Protein AF-F2D778-F1 (afdb_monomer_lite)

InterPro domains:
  IPR011990 Tetratricopeptide-like helical domain superfamily [G3DSA:1.25.40.10] (31-199)

pLDDT: mean 81.63, std 22.42, range [27.38, 97.75]

Foldseek 3Di:
DDDDDDDDDDDDDDDDDDDDDDDDDDDDDPDPPPPPPPPPAQDVVVLLVVLLVCLVVVNNVVSVVSVVVCVVSVHDDALSSLVSVLVSCVVVVVLVSNLVSNLVSQVRCVPDPGGDADDLVSLLSNLVVLLVVLPLVSLVVSVVSNVSRDLQPECSNLQSNLSSCLVNVAADLCSVVVCVVSVYDYDPVSVVSNVSRNDD

Secondary structure (DSSP, 8-state):
--------------------------------------PPP--HHHHHHHHHHHHHTT-HHHHHHHHHHHHHTT----HHHHHHHHHHHHHTT-HHHHHHHHHHHHHHTTSSS------HHHHHHHHHHHHHHT-HHHHHHHHHHHTTT-S--HHHHHHHHHHHHHHHT---TTHHHHHHHTT----HHHHHHHHHHS--

Radius of gyration: 34.71 Å; chains: 1; bounding box: 99×88×50 Å

Organism: Hordeum vulgare subsp. vulgare (NCBI:txid112509)

Sequence (200 aa):
AVTTETSKLDEETSTEVSNNDLDVKETEDTGTEELDLKRPKYDIRVANALMKAYVTEGMLDKAIALKKRAKMRGGRLNAKTWEIFMEHYLKVGDLKNAHWCADRAIKKGHSSGRIWVPPHDVTETLMGYFEKKKDVDGAESFVEVLKKVQKDLGTVVFEPLVRTYAAAGKKFPGMRHRLKIENVELSEETDKLVDSICVD

Structure (mmCIF, N/CA/C/O backbone):
data_AF-F2D778-F1
#
_entry.id   AF-F2D778-F1
#
loop_
_atom_site.group_PDB
_atom_site.id
_atom_site.type_symbol
_atom_site.label_atom_id
_atom_site.label_alt_id
_atom_site.label_comp_id
_atom_site.label_asym_id
_atom_site.label_entity_id
_atom_site.label_seq_id
_atom_site.pdbx_PDB_ins_code
_atom_site.Cartn_x
_atom_site.Cartn_y
_atom_site.Cartn_z
_atom_site.occupancy
_atom_site.B_iso_or_equiv
_atom_site.auth_seq_id
_atom_site.auth_comp_id
_atom_site.auth_asym_id
_atom_site.auth_atom_id
_atom_site.pdbx_PDB_model_num
ATOM 1 N N . ALA A 1 1 ? 44.146 -76.471 -8.940 1.00 38.28 1 ALA A N 1
ATOM 2 C CA . ALA A 1 1 ? 45.542 -76.676 -9.370 1.00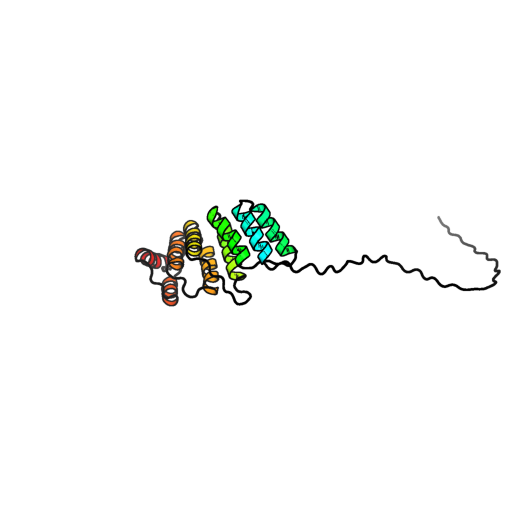 38.28 1 ALA A CA 1
ATOM 3 C C . ALA A 1 1 ? 46.051 -75.308 -9.826 1.00 38.28 1 ALA A C 1
ATOM 5 O O . ALA A 1 1 ? 45.384 -74.730 -10.669 1.00 38.28 1 ALA A O 1
ATOM 6 N N . VAL A 1 2 ? 46.949 -74.620 -9.097 1.00 31.31 2 VAL A N 1
ATOM 7 C CA . VAL A 1 2 ? 48.415 -74.888 -9.045 1.00 31.31 2 VAL A CA 1
ATOM 8 C C . VAL A 1 2 ? 48.942 -74.700 -10.481 1.00 31.31 2 VAL A C 1
ATOM 10 O O . VAL A 1 2 ? 48.484 -75.444 -11.338 1.00 31.31 2 VAL A O 1
ATOM 13 N N . THR A 1 3 ? 49.728 -73.696 -10.887 1.00 32.50 3 THR A N 1
ATOM 14 C CA . THR A 1 3 ? 50.930 -73.007 -10.343 1.00 32.50 3 THR A CA 1
ATOM 15 C C . THR A 1 3 ? 51.256 -71.845 -11.319 1.00 32.50 3 THR A C 1
ATOM 17 O O . THR A 1 3 ? 50.976 -71.979 -12.505 1.00 32.50 3 THR A O 1
ATOM 20 N N . THR A 1 4 ? 51.583 -70.616 -10.889 1.00 34.88 4 THR A N 1
ATOM 21 C CA . THR A 1 4 ? 52.949 -70.022 -10.782 1.00 34.88 4 THR A CA 1
ATOM 22 C C . THR A 1 4 ? 53.981 -70.454 -11.832 1.00 34.88 4 THR A C 1
ATOM 24 O O . THR A 1 4 ? 54.185 -71.649 -11.987 1.00 34.88 4 THR A O 1
ATOM 27 N N . GLU A 1 5 ? 54.665 -69.480 -12.460 1.00 34.38 5 GLU A N 1
ATOM 28 C CA . GLU A 1 5 ? 56.142 -69.276 -12.465 1.00 34.38 5 GLU A CA 1
ATOM 29 C C . GLU A 1 5 ? 56.551 -68.192 -13.511 1.00 34.38 5 GLU A C 1
ATOM 31 O O . GLU A 1 5 ? 56.098 -68.237 -14.649 1.00 34.38 5 GLU A O 1
ATOM 36 N N . THR A 1 6 ? 57.096 -67.032 -13.093 1.00 32.22 6 THR A N 1
ATOM 37 C CA . THR A 1 6 ? 58.537 -66.612 -13.036 1.00 32.22 6 THR A CA 1
ATOM 38 C C . THR A 1 6 ? 59.214 -66.458 -14.413 1.00 32.22 6 THR A C 1
ATOM 40 O O . THR A 1 6 ? 59.280 -67.404 -15.178 1.00 32.22 6 THR A O 1
ATOM 43 N N . SER A 1 7 ? 59.515 -65.224 -14.849 1.00 32.59 7 SER A N 1
ATOM 44 C CA . SER A 1 7 ? 60.777 -64.449 -14.703 1.00 32.59 7 SER A CA 1
ATOM 45 C C . SER A 1 7 ? 61.679 -64.521 -15.944 1.00 32.59 7 SER A C 1
ATOM 47 O O . SER A 1 7 ? 61.986 -65.605 -16.417 1.00 32.59 7 SER A O 1
ATOM 49 N N . LYS A 1 8 ? 62.124 -63.362 -16.457 1.00 34.97 8 LYS A N 1
ATOM 50 C CA . LYS A 1 8 ? 63.528 -62.896 -16.410 1.00 34.97 8 LYS A CA 1
ATOM 51 C C . LYS A 1 8 ? 63.728 -61.605 -17.220 1.00 34.97 8 LYS A C 1
ATOM 53 O O . LYS A 1 8 ? 63.269 -61.503 -18.353 1.00 34.97 8 LYS A O 1
ATOM 58 N N . LEU A 1 9 ? 64.417 -60.650 -16.593 1.00 35.94 9 LEU A N 1
ATOM 59 C CA . LEU A 1 9 ? 65.239 -59.631 -17.251 1.00 35.94 9 LEU A CA 1
ATOM 60 C C . LEU A 1 9 ? 66.457 -60.295 -17.910 1.00 35.94 9 LEU A C 1
ATOM 62 O O . LEU A 1 9 ? 66.858 -61.347 -17.425 1.00 35.94 9 LEU A O 1
ATOM 66 N N . ASP A 1 10 ? 67.022 -59.630 -18.921 1.00 32.38 10 ASP A N 1
ATOM 67 C CA . ASP A 1 10 ? 68.462 -59.427 -19.209 1.00 32.38 10 ASP A CA 1
ATOM 68 C C . ASP A 1 10 ? 68.478 -58.281 -20.269 1.00 32.38 10 ASP A C 1
ATOM 70 O O . ASP A 1 10 ? 67.824 -58.401 -21.303 1.00 32.38 10 ASP A O 1
ATOM 74 N N . GLU A 1 11 ? 68.775 -57.015 -19.945 1.00 31.75 11 GLU A N 1
ATOM 75 C CA . GLU A 1 11 ? 70.091 -56.355 -19.788 1.00 31.75 11 GLU A CA 1
ATOM 76 C C . GLU A 1 11 ? 71.034 -56.496 -21.002 1.00 31.75 11 GLU A C 1
ATOM 78 O O . GLU A 1 11 ? 71.419 -57.605 -21.338 1.00 31.75 11 GLU A O 1
ATOM 83 N N . GLU A 1 12 ? 71.356 -55.363 -21.652 1.00 31.91 12 GLU A N 1
ATOM 84 C CA . GLU A 1 12 ? 72.649 -54.947 -22.255 1.00 31.91 12 GLU A CA 1
ATOM 85 C C . GLU A 1 12 ? 72.388 -53.807 -23.278 1.00 31.91 12 GLU A C 1
ATOM 87 O O . GLU A 1 12 ? 71.381 -53.832 -23.977 1.00 31.91 12 GLU A O 1
ATOM 92 N N . THR A 1 13 ? 73.196 -52.776 -23.534 1.00 30.05 13 THR A N 1
ATOM 93 C CA . THR A 1 13 ? 74.259 -52.052 -22.825 1.00 30.05 13 THR A CA 1
ATOM 94 C C . THR A 1 13 ? 74.447 -50.742 -23.603 1.00 30.05 13 THR A C 1
ATOM 96 O O . THR A 1 13 ? 74.528 -50.735 -24.827 1.00 30.05 13 THR A O 1
ATOM 99 N N . SER A 1 14 ? 74.487 -49.645 -22.858 1.00 27.38 14 SER A N 1
ATOM 100 C CA . SER A 1 14 ? 75.068 -48.320 -23.094 1.00 27.38 14 SER A CA 1
ATOM 101 C C . SER A 1 14 ? 75.925 -48.055 -24.346 1.00 27.38 14 SER A C 1
ATOM 103 O O . SER A 1 14 ? 76.967 -48.673 -24.542 1.00 27.38 14 SER A O 1
ATOM 105 N N . THR A 1 15 ? 75.622 -46.939 -25.019 1.00 31.91 15 THR A N 1
ATOM 106 C CA . THR A 1 15 ? 76.637 -45.936 -25.398 1.00 31.91 15 THR A CA 1
ATOM 107 C C . THR A 1 15 ? 76.088 -44.528 -25.154 1.00 31.91 15 THR A C 1
ATOM 109 O O . THR A 1 15 ? 75.240 -44.044 -25.902 1.00 31.91 15 THR A O 1
ATOM 112 N N . GLU A 1 16 ? 76.575 -43.884 -24.092 1.00 31.50 16 GLU A N 1
ATOM 113 C CA . GLU A 1 16 ? 76.549 -42.431 -23.888 1.00 31.50 16 GLU A CA 1
ATOM 114 C C . GLU A 1 16 ? 77.600 -41.766 -24.785 1.00 31.50 16 GLU A C 1
ATOM 116 O O . GLU A 1 16 ? 78.709 -42.285 -24.830 1.00 31.50 16 GLU A O 1
ATOM 121 N N . VAL A 1 17 ? 77.286 -40.611 -25.398 1.00 35.50 17 VAL A N 1
ATOM 122 C CA . VAL A 1 17 ? 78.121 -39.381 -25.413 1.00 35.50 17 VAL A CA 1
ATOM 123 C C . VAL A 1 17 ? 77.212 -38.155 -25.710 1.00 35.50 17 VAL A C 1
ATOM 125 O O . VAL A 1 17 ? 76.871 -37.889 -26.857 1.00 35.50 17 VAL A O 1
ATOM 128 N N . SER A 1 18 ? 76.732 -37.482 -24.650 1.00 30.19 18 SER A N 1
ATOM 129 C CA . SER A 1 18 ? 76.911 -36.041 -24.306 1.00 30.19 18 SER A CA 1
ATOM 130 C C . SER A 1 18 ? 77.367 -35.078 -25.441 1.00 30.19 18 SER A C 1
ATOM 132 O O . SER A 1 18 ? 78.321 -35.387 -26.134 1.00 30.19 18 SER A O 1
ATOM 134 N N . ASN A 1 19 ? 76.873 -33.861 -25.719 1.00 28.06 19 ASN A N 1
ATOM 135 C CA . ASN A 1 19 ? 76.103 -32.820 -25.024 1.00 28.06 19 ASN A CA 1
ATOM 136 C C . ASN A 1 19 ? 75.698 -31.736 -26.060 1.00 28.06 19 ASN A C 1
ATOM 138 O O . ASN A 1 19 ? 76.479 -31.464 -26.974 1.00 28.06 19 ASN A O 1
ATOM 142 N N . ASN A 1 20 ? 74.554 -31.061 -25.867 1.00 31.81 20 ASN A N 1
ATOM 143 C CA . ASN A 1 20 ? 74.453 -29.598 -25.654 1.00 31.81 20 ASN A CA 1
ATOM 144 C C . ASN A 1 20 ? 72.996 -29.102 -25.795 1.00 31.81 20 ASN A C 1
ATOM 146 O O . ASN A 1 20 ? 72.449 -29.048 -26.894 1.00 31.81 20 ASN A O 1
ATOM 150 N N . ASP A 1 21 ? 72.422 -28.758 -24.639 1.00 33.31 21 ASP A N 1
ATOM 151 C CA . ASP A 1 21 ? 71.490 -27.671 -24.302 1.00 33.31 21 ASP A CA 1
ATOM 152 C C . ASP A 1 21 ? 70.627 -27.016 -25.394 1.00 33.31 21 ASP A C 1
ATOM 154 O O . ASP A 1 21 ? 71.139 -26.368 -26.303 1.00 33.31 21 ASP A O 1
ATOM 158 N N . LEU A 1 22 ? 69.304 -27.035 -25.173 1.00 38.72 22 LEU A N 1
ATOM 159 C CA . LEU A 1 22 ? 68.465 -25.829 -25.071 1.00 38.72 22 LEU A CA 1
ATOM 160 C C . LEU A 1 22 ? 67.109 -26.192 -24.429 1.00 38.72 22 LEU A C 1
ATOM 162 O O . LEU A 1 22 ? 66.294 -26.924 -24.984 1.00 38.72 22 LEU A O 1
ATOM 166 N N . ASP A 1 23 ? 66.928 -25.667 -23.221 1.00 40.91 23 ASP A N 1
ATOM 167 C CA . ASP A 1 23 ? 65.772 -25.738 -22.327 1.00 40.91 23 ASP A CA 1
ATOM 168 C C . ASP A 1 23 ? 64.522 -25.089 -22.955 1.00 40.91 23 ASP A C 1
ATOM 170 O O . ASP A 1 23 ? 64.527 -23.891 -23.239 1.00 40.91 23 ASP A O 1
ATOM 174 N N . VAL A 1 24 ? 63.437 -25.849 -23.148 1.00 42.97 24 VAL A N 1
ATOM 175 C CA . VAL A 1 24 ? 62.084 -25.291 -23.319 1.00 42.97 24 VAL A CA 1
ATOM 176 C C . VAL A 1 24 ? 61.098 -26.166 -22.552 1.00 42.97 24 VAL A C 1
ATOM 178 O O . VAL A 1 24 ? 60.643 -27.206 -23.026 1.00 42.97 24 VAL A O 1
ATOM 181 N N . LYS A 1 25 ? 60.793 -25.723 -21.332 1.00 41.75 25 LYS A N 1
ATOM 182 C CA . LYS A 1 25 ? 59.727 -26.248 -20.481 1.00 41.75 25 LYS A CA 1
ATOM 183 C C . LYS A 1 25 ? 58.370 -26.162 -21.176 1.00 41.75 25 LYS A C 1
ATOM 185 O O . LYS A 1 25 ? 57.995 -25.116 -21.702 1.00 41.75 25 LYS A O 1
ATOM 190 N N . GLU A 1 26 ? 57.620 -27.252 -21.071 1.00 43.06 26 GLU A N 1
ATOM 191 C CA . GLU A 1 26 ? 56.163 -27.242 -21.121 1.00 43.06 26 GLU A CA 1
ATOM 192 C C . GLU A 1 26 ? 55.620 -26.201 -20.134 1.00 43.06 26 GLU A C 1
ATOM 194 O O . GLU A 1 26 ? 55.965 -26.217 -18.950 1.00 43.06 26 GLU A O 1
ATOM 199 N N . THR A 1 27 ? 54.732 -25.329 -20.606 1.00 41.03 27 THR A N 1
ATOM 200 C CA . THR A 1 27 ? 53.736 -24.694 -19.744 1.00 41.03 27 THR A CA 1
ATOM 201 C C . THR A 1 27 ? 52.394 -24.693 -20.449 1.00 41.03 27 THR A C 1
ATOM 203 O O . THR A 1 27 ? 52.239 -24.150 -21.544 1.00 41.03 27 THR A O 1
ATOM 206 N N . GLU A 1 28 ? 51.469 -25.357 -19.771 1.00 43.56 28 GLU A N 1
ATOM 207 C CA . GLU A 1 28 ? 50.033 -25.399 -19.966 1.00 43.56 28 GLU A CA 1
ATOM 208 C C . GLU A 1 28 ? 49.377 -24.013 -20.026 1.00 43.56 28 GLU A C 1
ATOM 210 O O . GLU A 1 28 ? 49.938 -22.994 -19.627 1.00 43.56 28 GLU A O 1
ATOM 215 N N . ASP A 1 29 ? 48.106 -24.079 -20.413 1.00 43.03 29 ASP A N 1
ATOM 216 C CA . ASP A 1 29 ? 47.039 -23.145 -20.076 1.00 43.03 29 ASP A CA 1
ATOM 217 C C . ASP A 1 29 ? 46.977 -21.881 -20.939 1.00 43.03 29 ASP A C 1
ATOM 219 O O . ASP A 1 29 ? 47.491 -20.805 -20.633 1.00 43.03 29 ASP A O 1
ATOM 223 N N . THR A 1 30 ? 46.255 -22.023 -22.055 1.00 42.44 30 THR A N 1
ATOM 224 C CA . THR A 1 30 ? 45.672 -20.881 -22.760 1.00 42.44 30 THR A CA 1
ATOM 225 C C . THR A 1 30 ? 44.572 -20.318 -21.874 1.00 42.44 30 THR A C 1
ATOM 227 O O . THR A 1 30 ? 43.396 -20.655 -22.001 1.00 42.44 30 THR A O 1
ATOM 230 N N . GLY A 1 31 ? 45.006 -19.467 -20.944 1.00 38.25 31 GLY A N 1
ATOM 231 C CA . GLY A 1 31 ? 44.151 -18.686 -20.080 1.00 38.25 31 GLY A CA 1
ATOM 232 C C . GLY A 1 31 ? 43.042 -18.052 -20.904 1.00 38.25 31 GLY A C 1
ATOM 233 O O . GLY A 1 31 ? 43.276 -17.254 -21.814 1.00 38.25 31 GLY A O 1
ATOM 234 N N . THR A 1 32 ? 41.808 -18.407 -20.568 1.00 47.97 32 THR A N 1
ATOM 235 C CA . THR A 1 32 ? 40.676 -17.536 -20.823 1.00 47.97 32 THR A CA 1
ATOM 236 C C . THR A 1 32 ? 40.963 -16.256 -20.057 1.00 47.97 32 THR A C 1
ATOM 238 O O . THR A 1 32 ? 40.670 -16.155 -18.866 1.00 47.97 32 THR A O 1
ATOM 241 N N . GLU A 1 33 ? 41.583 -15.292 -20.730 1.00 49.00 33 GLU A N 1
ATOM 242 C CA . GLU A 1 33 ? 41.539 -13.895 -20.342 1.00 49.00 33 GLU A CA 1
ATOM 243 C C . GLU A 1 33 ? 40.057 -13.505 -20.373 1.00 49.00 33 GLU A C 1
ATOM 245 O O . GLU A 1 33 ? 39.529 -12.989 -21.360 1.00 49.00 33 GLU A O 1
ATOM 250 N N . GLU A 1 34 ? 39.341 -13.836 -19.294 1.00 48.91 34 GLU A N 1
ATOM 251 C CA . GLU A 1 34 ? 38.097 -13.190 -18.934 1.00 48.91 34 GLU A CA 1
ATOM 252 C C . GLU A 1 34 ? 38.463 -11.724 -18.791 1.00 48.91 34 GLU A C 1
ATOM 254 O O . GLU A 1 34 ? 38.925 -11.262 -17.748 1.00 48.91 34 GLU A O 1
ATOM 259 N N . LEU A 1 35 ? 38.322 -11.003 -19.903 1.00 54.03 35 LEU A N 1
ATOM 260 C CA . LEU A 1 35 ? 38.331 -9.563 -19.924 1.00 54.03 35 LEU A CA 1
ATOM 261 C C . LEU A 1 35 ? 37.371 -9.153 -18.824 1.00 54.03 35 LEU A C 1
ATOM 263 O O . LEU A 1 35 ? 36.151 -9.316 -18.948 1.00 54.03 35 LEU A O 1
ATOM 267 N N . ASP A 1 36 ? 37.955 -8.640 -17.750 1.00 49.97 36 ASP A N 1
ATOM 268 C CA . ASP A 1 36 ? 37.291 -7.994 -16.640 1.00 49.97 36 ASP A CA 1
ATOM 269 C C . ASP A 1 36 ? 36.716 -6.681 -17.197 1.00 49.97 36 ASP A C 1
ATOM 271 O O . ASP A 1 36 ? 37.162 -5.562 -16.931 1.00 49.97 36 ASP A O 1
ATOM 275 N N . LEU A 1 37 ? 35.751 -6.830 -18.113 1.00 53.78 37 LEU A N 1
ATOM 276 C CA . LEU A 1 37 ? 34.954 -5.777 -18.687 1.00 53.78 37 LEU A CA 1
ATOM 277 C C . LEU A 1 37 ? 34.193 -5.238 -17.496 1.00 53.78 37 LEU A C 1
ATOM 279 O O . LEU A 1 37 ? 33.127 -5.754 -17.148 1.00 53.78 37 LEU A O 1
ATOM 283 N N . LYS A 1 38 ? 34.762 -4.202 -16.869 1.00 57.34 38 LYS A N 1
ATOM 284 C CA . LYS A 1 38 ? 34.087 -3.292 -15.948 1.00 57.34 38 LYS A CA 1
ATOM 285 C C . LYS A 1 38 ? 32.769 -2.912 -16.596 1.00 57.34 38 LYS A C 1
ATOM 287 O O . LYS A 1 38 ? 32.683 -1.988 -17.404 1.00 57.34 38 LYS A O 1
ATOM 292 N N . ARG A 1 39 ? 31.740 -3.696 -16.284 1.00 58.84 39 ARG A N 1
ATOM 293 C CA . ARG A 1 39 ? 30.432 -3.584 -16.907 1.00 58.84 39 ARG A CA 1
ATOM 294 C C . ARG A 1 39 ? 29.948 -2.184 -16.542 1.00 58.84 39 ARG A C 1
ATOM 296 O O . ARG A 1 39 ? 29.920 -1.870 -15.347 1.00 58.84 39 ARG A O 1
ATOM 303 N N . PRO A 1 40 ? 29.636 -1.315 -17.519 1.00 56.91 40 PRO A N 1
ATOM 304 C CA . PRO A 1 40 ? 29.270 0.057 -17.216 1.00 56.91 40 PRO A CA 1
ATOM 305 C C . PRO A 1 40 ? 28.105 0.052 -16.228 1.00 56.91 40 PRO A C 1
ATOM 307 O O . PRO A 1 40 ? 27.154 -0.725 -16.375 1.00 56.91 40 PRO A O 1
ATOM 310 N N . LYS A 1 41 ? 28.224 0.875 -15.179 1.00 64.62 41 LYS A N 1
ATOM 311 C CA . LYS A 1 41 ? 27.224 0.974 -14.111 1.00 64.62 41 LYS A CA 1
ATOM 312 C C . LYS A 1 41 ? 25.852 1.180 -14.749 1.00 64.62 41 LYS A C 1
ATOM 314 O O . LYS A 1 41 ? 25.644 2.129 -15.498 1.00 64.62 41 LYS A O 1
ATOM 319 N N . TYR A 1 42 ? 24.928 0.271 -14.461 1.00 72.81 42 TYR A N 1
ATOM 320 C CA . TYR A 1 42 ? 23.575 0.317 -14.996 1.00 72.81 42 TYR A CA 1
ATOM 321 C C . TYR A 1 42 ? 22.853 1.574 -14.481 1.00 72.81 42 TYR A C 1
ATOM 323 O O . TYR A 1 42 ? 22.521 1.645 -13.294 1.00 72.81 42 TYR A O 1
ATOM 331 N N . ASP A 1 43 ? 22.617 2.571 -15.343 1.00 84.75 43 ASP A N 1
ATOM 332 C CA . ASP A 1 43 ? 21.897 3.788 -14.945 1.00 84.75 43 ASP A CA 1
ATOM 333 C C . ASP A 1 43 ? 20.393 3.498 -14.835 1.00 84.75 43 ASP A C 1
ATOM 335 O O . ASP A 1 43 ? 19.664 3.371 -15.825 1.00 84.75 43 ASP A O 1
ATOM 339 N N . ILE A 1 44 ? 19.919 3.406 -13.592 1.00 88.12 44 ILE A N 1
ATOM 340 C CA . ILE A 1 44 ? 18.515 3.139 -13.283 1.00 88.12 44 ILE A CA 1
ATOM 341 C C . ILE A 1 44 ? 17.578 4.237 -13.801 1.00 88.12 44 ILE A C 1
ATOM 343 O O . ILE A 1 44 ? 16.412 3.958 -14.051 1.00 88.12 44 ILE A O 1
ATOM 347 N N . ARG A 1 45 ? 18.050 5.474 -14.005 1.00 89.06 45 ARG A N 1
ATOM 348 C CA . ARG A 1 45 ? 17.209 6.574 -14.506 1.00 89.06 45 ARG A CA 1
ATOM 349 C C . ARG A 1 45 ? 16.824 6.343 -15.961 1.00 89.06 45 ARG A C 1
ATOM 351 O O . ARG A 1 45 ? 15.651 6.467 -16.299 1.00 89.06 45 ARG A O 1
ATOM 358 N N . VAL A 1 46 ? 17.791 5.935 -16.783 1.00 90.69 46 VAL A N 1
ATOM 359 C CA . VAL A 1 46 ? 17.562 5.578 -18.192 1.00 90.69 46 VAL A CA 1
ATOM 360 C C . VAL A 1 46 ? 16.636 4.368 -18.277 1.00 90.69 46 VAL A C 1
ATOM 362 O O . VAL A 1 46 ? 15.661 4.369 -19.025 1.00 90.69 46 VAL A O 1
ATOM 365 N N . ALA A 1 47 ? 16.887 3.357 -17.444 1.00 91.88 47 ALA A N 1
ATOM 366 C CA . ALA A 1 47 ? 16.040 2.176 -17.385 1.00 91.88 47 ALA A CA 1
ATOM 367 C C . ALA A 1 47 ? 14.604 2.505 -16.952 1.00 91.88 47 ALA A C 1
ATOM 369 O O . ALA A 1 47 ? 13.664 1.994 -17.549 1.00 91.88 47 ALA A O 1
ATOM 370 N N . ASN A 1 48 ? 14.421 3.381 -15.961 1.00 93.94 48 ASN A N 1
ATOM 371 C CA . ASN A 1 48 ? 13.103 3.821 -15.506 1.00 93.94 48 ASN A CA 1
ATOM 372 C C . ASN A 1 48 ? 12.357 4.603 -16.594 1.00 93.94 48 ASN A C 1
ATOM 374 O O . ASN A 1 48 ? 11.161 4.388 -16.766 1.00 93.94 48 ASN A O 1
ATOM 378 N N . ALA A 1 49 ? 13.043 5.472 -17.346 1.00 95.06 49 ALA A N 1
ATOM 379 C CA . ALA A 1 49 ? 12.436 6.185 -18.470 1.00 95.06 49 ALA A CA 1
ATOM 380 C C . ALA A 1 49 ? 11.913 5.205 -19.533 1.00 95.06 49 ALA A C 1
ATOM 382 O O . ALA A 1 49 ? 10.761 5.304 -19.952 1.00 95.06 49 ALA A O 1
ATOM 383 N N . LEU A 1 50 ? 12.718 4.200 -19.892 1.00 95.31 50 LEU A N 1
ATOM 384 C CA . LEU A 1 50 ? 12.326 3.181 -20.864 1.00 95.31 50 LEU A CA 1
ATOM 385 C C . LEU A 1 50 ? 11.228 2.241 -20.332 1.00 95.31 50 LEU A C 1
ATOM 387 O O . LEU A 1 50 ? 10.301 1.905 -21.062 1.00 95.31 50 LEU A O 1
ATOM 391 N N . MET A 1 51 ? 11.282 1.845 -19.055 1.00 96.38 51 MET A N 1
ATOM 392 C CA . MET A 1 51 ? 10.204 1.073 -18.419 1.00 96.38 51 MET A CA 1
ATOM 393 C C . MET A 1 51 ? 8.886 1.847 -18.433 1.00 96.38 51 MET A C 1
ATOM 395 O O . MET A 1 51 ? 7.853 1.255 -18.732 1.00 96.38 51 MET A O 1
ATOM 399 N N . LYS A 1 52 ? 8.920 3.155 -18.142 1.00 96.44 52 LYS A N 1
ATOM 400 C CA . LYS A 1 52 ? 7.732 4.011 -18.194 1.00 96.44 52 LYS A CA 1
ATOM 401 C C . LYS A 1 52 ? 7.151 4.053 -19.605 1.00 96.44 52 LYS A C 1
ATOM 403 O O . LYS A 1 52 ? 5.955 3.834 -19.735 1.00 96.44 52 LYS A O 1
ATOM 408 N N . ALA A 1 53 ? 7.986 4.254 -20.627 1.00 96.94 53 ALA A N 1
ATOM 409 C CA . ALA A 1 53 ? 7.555 4.249 -22.026 1.00 96.94 53 ALA A CA 1
ATOM 410 C C . ALA A 1 53 ? 6.879 2.921 -22.416 1.00 96.94 53 ALA A C 1
ATOM 412 O O . ALA A 1 53 ? 5.752 2.920 -22.906 1.00 96.94 53 ALA A O 1
ATOM 413 N N . TYR A 1 54 ? 7.502 1.781 -22.091 1.00 97.38 54 TYR A N 1
ATOM 414 C CA . TYR A 1 54 ? 6.900 0.471 -22.353 1.00 97.38 54 TYR A CA 1
ATOM 415 C C . TYR A 1 54 ? 5.564 0.279 -21.636 1.00 97.38 54 TYR A C 1
ATOM 417 O O . TYR A 1 54 ? 4.622 -0.235 -22.228 1.00 97.38 54 TYR A O 1
ATOM 425 N N . VAL A 1 55 ? 5.459 0.701 -20.377 1.00 96.44 55 VAL A N 1
ATOM 426 C CA . VAL A 1 55 ? 4.207 0.626 -19.616 1.00 96.44 55 VAL A CA 1
ATOM 427 C C . VAL A 1 55 ? 3.116 1.505 -20.234 1.00 96.44 55 VAL A C 1
ATOM 429 O O . VAL A 1 55 ? 1.971 1.067 -20.322 1.00 96.44 55 VAL A O 1
ATOM 432 N N . THR A 1 56 ? 3.447 2.723 -20.672 1.00 94.31 56 THR A N 1
ATOM 433 C CA . THR A 1 56 ? 2.478 3.637 -21.298 1.00 94.31 56 THR A CA 1
ATOM 434 C C . THR A 1 56 ? 1.999 3.151 -22.661 1.00 94.31 56 THR A C 1
ATOM 436 O O . THR A 1 56 ? 0.856 3.402 -23.017 1.00 94.31 56 THR A O 1
ATOM 439 N N . GLU A 1 57 ? 2.836 2.411 -23.388 1.00 94.38 57 GLU A N 1
ATOM 440 C CA . GLU A 1 57 ? 2.491 1.778 -24.668 1.00 94.38 57 GLU A CA 1
ATOM 441 C C . GLU A 1 57 ? 1.786 0.416 -24.500 1.00 94.38 57 GLU A C 1
ATOM 443 O O . GLU A 1 57 ? 1.547 -0.286 -25.478 1.00 94.38 57 GLU A O 1
ATOM 448 N N . GLY A 1 58 ? 1.477 -0.005 -23.267 1.00 92.75 58 GLY A N 1
ATOM 449 C CA . GLY A 1 58 ? 0.835 -1.297 -22.994 1.00 92.75 58 GLY A CA 1
ATOM 450 C C . GLY A 1 58 ? 1.767 -2.510 -23.119 1.00 92.75 58 GLY A C 1
ATOM 451 O O . GLY A 1 58 ? 1.328 -3.650 -23.005 1.00 92.75 58 GLY A O 1
ATOM 452 N N . MET A 1 59 ? 3.072 -2.297 -23.295 1.00 95.69 59 MET A N 1
ATOM 453 C CA . MET A 1 59 ? 4.089 -3.345 -23.417 1.00 95.69 59 MET A CA 1
ATOM 454 C C . MET A 1 59 ? 4.621 -3.802 -22.047 1.00 95.69 59 MET A C 1
ATOM 456 O O . MET A 1 59 ? 5.834 -3.784 -21.798 1.00 95.69 59 MET A O 1
ATOM 460 N N . LEU A 1 60 ? 3.729 -4.217 -21.140 1.00 95.31 60 LEU A N 1
ATOM 461 C CA . LEU A 1 60 ? 4.092 -4.570 -19.759 1.00 95.31 60 LEU A CA 1
ATOM 462 C C . LEU A 1 60 ? 5.178 -5.659 -19.695 1.00 95.31 60 LEU A C 1
ATOM 464 O O . LEU A 1 60 ? 6.127 -5.533 -18.919 1.00 95.31 60 LEU A O 1
ATOM 468 N N . ASP A 1 61 ? 5.107 -6.677 -20.552 1.00 95.81 61 ASP A N 1
ATOM 469 C CA . ASP A 1 61 ? 6.081 -7.776 -20.579 1.00 95.81 61 ASP A CA 1
ATOM 470 C C . ASP A 1 61 ? 7.505 -7.288 -20.858 1.00 95.81 61 ASP A C 1
ATOM 472 O O . ASP A 1 61 ? 8.463 -7.710 -20.200 1.00 95.81 61 ASP A O 1
ATOM 476 N N . LYS A 1 62 ? 7.658 -6.330 -21.783 1.00 96.50 62 LYS A N 1
ATOM 477 C CA . LYS A 1 62 ? 8.957 -5.712 -22.083 1.00 96.50 62 LYS A CA 1
ATOM 478 C C . LYS A 1 62 ? 9.465 -4.904 -20.894 1.00 96.50 62 LYS A C 1
ATOM 480 O O . LYS A 1 62 ? 10.648 -4.998 -20.556 1.00 96.50 62 LYS A O 1
ATOM 485 N N . ALA A 1 63 ? 8.584 -4.166 -20.216 1.00 96.25 63 ALA A N 1
ATOM 486 C CA . ALA A 1 63 ? 8.938 -3.437 -19.002 1.00 96.25 63 ALA A CA 1
ATOM 487 C C . ALA A 1 63 ? 9.391 -4.389 -17.879 1.00 96.25 63 ALA A C 1
ATOM 489 O O . ALA A 1 63 ? 10.421 -4.153 -17.240 1.00 96.25 63 ALA A O 1
ATOM 490 N N . ILE A 1 64 ? 8.681 -5.501 -17.660 1.00 95.19 64 ILE A N 1
ATOM 491 C CA . ILE A 1 64 ? 9.035 -6.521 -16.660 1.00 95.19 64 ILE A CA 1
ATOM 492 C C . ILE A 1 64 ? 10.371 -7.187 -17.009 1.00 95.19 64 ILE A C 1
ATOM 494 O O . ILE A 1 64 ? 11.234 -7.330 -16.134 1.00 95.19 64 ILE A O 1
ATOM 498 N N . ALA A 1 65 ? 10.580 -7.554 -18.275 1.00 95.81 65 ALA A N 1
ATOM 499 C CA . ALA A 1 65 ? 11.835 -8.127 -18.748 1.00 95.81 65 ALA A CA 1
ATOM 500 C C . ALA A 1 65 ? 13.008 -7.156 -18.545 1.00 95.81 65 ALA A C 1
ATOM 502 O O . ALA A 1 65 ? 14.074 -7.558 -18.064 1.00 95.81 65 ALA A O 1
ATOM 503 N N . LEU A 1 66 ? 12.803 -5.865 -18.829 1.00 93.75 66 LEU A N 1
ATOM 504 C CA . LEU A 1 66 ? 13.794 -4.819 -18.589 1.00 93.75 66 LEU A CA 1
ATOM 505 C C . LEU A 1 66 ? 14.091 -4.655 -17.094 1.00 93.75 66 LEU A C 1
ATOM 507 O O . LEU A 1 66 ? 15.262 -4.620 -16.717 1.00 93.75 66 LEU A O 1
ATOM 511 N N . LYS A 1 67 ? 13.071 -4.648 -16.227 1.00 93.81 67 LYS A N 1
ATOM 512 C CA . LYS A 1 67 ? 13.232 -4.633 -14.760 1.00 93.81 67 LYS A CA 1
ATOM 513 C C . LYS A 1 67 ? 14.056 -5.823 -14.265 1.00 93.81 67 LYS A C 1
ATOM 515 O O . LYS A 1 67 ? 14.956 -5.655 -13.440 1.00 93.81 67 LYS A O 1
ATOM 520 N N . LYS A 1 68 ? 13.783 -7.031 -14.768 1.00 93.00 68 LYS A N 1
ATOM 521 C CA . LYS A 1 68 ? 14.541 -8.243 -14.413 1.00 93.00 68 LYS A CA 1
ATOM 522 C C . LYS A 1 68 ? 15.995 -8.126 -14.872 1.00 93.00 68 LYS A C 1
ATOM 524 O O . LYS A 1 68 ? 16.905 -8.367 -14.081 1.00 93.00 68 LYS A O 1
ATOM 529 N N . ARG A 1 69 ? 16.223 -7.689 -16.114 1.00 91.06 69 ARG A N 1
ATOM 530 C CA . ARG A 1 69 ? 17.563 -7.463 -16.676 1.00 91.06 69 ARG A CA 1
ATOM 531 C C . ARG A 1 69 ? 18.352 -6.415 -15.891 1.00 91.06 69 ARG A C 1
ATOM 533 O O . ARG A 1 69 ? 19.522 -6.650 -15.607 1.00 91.06 69 ARG A O 1
ATOM 540 N N . ALA A 1 70 ? 17.715 -5.309 -15.509 1.00 89.19 70 ALA A N 1
ATOM 541 C CA . ALA A 1 70 ? 18.298 -4.269 -14.664 1.00 89.19 70 ALA A CA 1
ATOM 542 C C . ALA A 1 70 ? 18.849 -4.858 -13.365 1.00 89.19 70 ALA A C 1
ATOM 544 O O . ALA A 1 70 ? 20.019 -4.672 -13.039 1.00 89.19 70 ALA A O 1
ATOM 545 N N . LYS A 1 71 ? 18.016 -5.639 -12.668 1.00 87.75 71 LYS A N 1
ATOM 546 C CA . LYS A 1 71 ? 18.383 -6.291 -11.410 1.00 87.75 71 LYS A CA 1
ATOM 547 C C . LYS A 1 71 ? 19.531 -7.291 -11.589 1.00 87.75 71 LYS A C 1
ATOM 549 O O . LYS A 1 71 ? 20.464 -7.276 -10.795 1.00 87.75 71 LYS A O 1
ATOM 554 N N . MET A 1 72 ? 19.487 -8.129 -12.630 1.00 88.25 72 MET A N 1
ATOM 555 C CA . MET A 1 72 ? 20.543 -9.119 -12.911 1.00 88.25 72 MET A CA 1
ATOM 556 C C . MET A 1 72 ? 21.895 -8.470 -13.228 1.00 88.25 72 MET A C 1
ATOM 558 O O . MET A 1 72 ? 22.933 -9.031 -12.909 1.00 88.25 72 MET A O 1
ATOM 562 N N . ARG A 1 73 ? 21.897 -7.270 -13.819 1.00 85.88 73 ARG A N 1
ATOM 563 C CA . ARG A 1 73 ? 23.119 -6.513 -14.136 1.00 85.88 73 ARG A CA 1
ATOM 564 C C . ARG A 1 73 ? 23.612 -5.629 -12.980 1.00 85.88 73 ARG A C 1
ATOM 566 O O . ARG A 1 73 ? 24.383 -4.704 -13.211 1.00 85.88 73 ARG A O 1
ATOM 573 N N . GLY A 1 74 ? 23.149 -5.873 -11.752 1.00 81.56 74 GLY A N 1
ATOM 574 C CA . GLY A 1 74 ? 23.554 -5.116 -10.562 1.00 81.56 74 GLY A CA 1
ATOM 575 C C . GLY A 1 74 ? 22.868 -3.753 -10.401 1.00 81.56 74 GLY A C 1
ATOM 576 O O . GLY A 1 74 ? 23.221 -2.986 -9.505 1.00 81.56 74 GLY A O 1
ATOM 577 N N . GLY A 1 75 ? 21.871 -3.437 -11.233 1.00 82.56 75 GLY A N 1
ATOM 578 C CA . GLY A 1 75 ? 21.066 -2.229 -11.098 1.00 82.56 75 GLY A CA 1
ATOM 579 C C . GLY A 1 75 ? 20.223 -2.255 -9.821 1.00 82.56 75 GLY A C 1
ATOM 580 O O . GLY A 1 75 ? 19.467 -3.198 -9.567 1.00 82.56 75 GLY A O 1
ATOM 581 N N . ARG A 1 76 ? 20.316 -1.195 -9.014 1.00 86.69 76 ARG A N 1
ATOM 582 C CA . ARG A 1 76 ? 19.485 -1.022 -7.816 1.00 86.69 76 ARG A CA 1
ATOM 583 C C . ARG A 1 76 ? 18.157 -0.379 -8.200 1.00 86.69 76 ARG A C 1
ATOM 585 O O . ARG A 1 76 ? 18.112 0.809 -8.501 1.00 86.69 76 ARG A O 1
ATOM 592 N N . LEU A 1 77 ? 17.081 -1.166 -8.170 1.00 89.75 77 LEU A N 1
ATOM 593 C CA . LEU A 1 77 ? 15.724 -0.647 -8.362 1.00 89.75 77 LEU A CA 1
ATOM 594 C C . LEU A 1 77 ? 15.378 0.315 -7.220 1.00 89.75 77 LEU A C 1
ATOM 596 O O . LEU A 1 77 ? 15.564 -0.026 -6.047 1.00 89.75 77 LEU A O 1
ATOM 600 N N . ASN A 1 78 ? 14.873 1.495 -7.564 1.00 90.38 78 ASN A N 1
ATOM 601 C CA . ASN A 1 78 ? 14.506 2.540 -6.609 1.00 90.38 78 ASN A CA 1
ATOM 602 C C . ASN A 1 78 ? 12.979 2.668 -6.491 1.00 90.38 78 ASN A C 1
ATOM 604 O O . ASN A 1 78 ? 12.238 1.961 -7.175 1.00 90.38 78 ASN A O 1
ATOM 608 N N . ALA A 1 79 ? 12.505 3.559 -5.615 1.00 92.06 79 ALA A N 1
ATOM 609 C CA . ALA A 1 79 ? 11.072 3.803 -5.435 1.00 92.06 79 ALA A CA 1
ATOM 610 C C . ALA A 1 79 ? 10.369 4.141 -6.758 1.00 92.06 79 ALA A C 1
ATOM 612 O O . ALA A 1 79 ? 9.325 3.568 -7.053 1.00 92.06 79 ALA A O 1
ATOM 613 N N . LYS A 1 80 ? 11.005 4.960 -7.609 1.00 91.75 80 LYS A N 1
ATOM 614 C CA . LYS A 1 80 ? 10.427 5.364 -8.896 1.00 91.75 80 LYS A CA 1
ATOM 615 C C . LYS A 1 80 ? 10.196 4.187 -9.843 1.00 91.75 80 LYS A C 1
ATOM 617 O O . LYS A 1 80 ? 9.220 4.191 -10.582 1.00 91.75 80 LYS A O 1
ATOM 622 N N . THR A 1 81 ? 11.062 3.171 -9.816 1.00 93.81 81 THR A N 1
ATOM 623 C CA . THR A 1 81 ? 10.824 1.937 -10.576 1.00 93.81 81 THR A CA 1
ATOM 624 C C . THR A 1 81 ? 9.508 1.293 -10.148 1.00 93.81 81 THR A C 1
ATOM 626 O O . THR A 1 81 ? 8.700 0.939 -10.996 1.00 93.81 81 THR A O 1
ATOM 629 N N . TRP A 1 82 ? 9.292 1.130 -8.843 1.00 95.56 82 TRP A N 1
ATOM 630 C CA . TRP A 1 82 ? 8.096 0.478 -8.307 1.00 95.56 82 TRP A CA 1
ATOM 631 C C . TRP A 1 82 ? 6.833 1.311 -8.516 1.00 95.56 82 TRP A C 1
ATOM 633 O O . TRP A 1 82 ? 5.801 0.743 -8.854 1.00 95.56 82 TRP A O 1
ATOM 643 N N . GLU A 1 83 ? 6.940 2.633 -8.411 1.00 95.12 83 GLU A N 1
ATOM 644 C CA . GLU A 1 83 ? 5.865 3.585 -8.704 1.00 95.12 83 GLU A CA 1
ATOM 645 C C . GLU A 1 83 ? 5.343 3.437 -10.144 1.00 95.12 83 GLU A C 1
ATOM 647 O O . GLU A 1 83 ? 4.138 3.339 -10.340 1.00 95.12 83 GLU A O 1
ATOM 652 N N . ILE A 1 84 ? 6.227 3.295 -11.143 1.00 95.81 84 ILE A N 1
ATOM 653 C CA . ILE A 1 84 ? 5.825 3.086 -12.551 1.00 95.81 84 ILE A CA 1
ATOM 654 C C . ILE A 1 84 ? 4.935 1.841 -12.711 1.00 95.81 84 ILE A C 1
ATOM 656 O O . ILE A 1 84 ? 3.925 1.880 -13.410 1.00 95.81 84 ILE A O 1
ATOM 660 N N . PHE A 1 85 ? 5.304 0.723 -12.079 1.00 97.06 85 PHE A N 1
ATOM 661 C CA . PHE A 1 85 ? 4.500 -0.503 -12.149 1.00 97.06 85 PHE A CA 1
ATOM 662 C C . PHE A 1 85 ? 3.225 -0.396 -11.311 1.00 97.06 85 PHE A C 1
ATOM 664 O O . PHE A 1 85 ? 2.186 -0.893 -11.729 1.00 97.06 85 PHE A O 1
ATOM 671 N N . MET A 1 86 ? 3.287 0.261 -10.154 1.00 96.94 86 MET A N 1
ATOM 672 C CA . MET A 1 86 ? 2.126 0.502 -9.301 1.00 96.94 86 MET A CA 1
ATOM 673 C C . MET A 1 86 ? 1.046 1.293 -10.046 1.00 96.94 86 MET A C 1
ATOM 675 O O . MET A 1 86 ? -0.094 0.844 -10.090 1.00 96.94 86 MET A O 1
ATOM 679 N N . GLU A 1 87 ? 1.404 2.414 -10.680 1.00 95.69 87 GLU A N 1
ATOM 680 C CA . GLU A 1 87 ? 0.481 3.228 -11.484 1.00 95.69 87 GLU A CA 1
ATOM 681 C C . GLU A 1 87 ? -0.192 2.403 -12.587 1.00 95.69 87 GLU A C 1
ATOM 683 O O . GLU A 1 87 ? -1.387 2.544 -12.837 1.00 95.69 87 GLU A O 1
ATOM 688 N N . HIS A 1 88 ? 0.562 1.521 -13.246 1.00 96.50 88 HIS A N 1
ATOM 689 C CA . HIS A 1 88 ? 0.003 0.616 -14.245 1.00 96.50 88 HIS A CA 1
ATOM 690 C C . HIS A 1 88 ? -1.015 -0.349 -13.639 1.00 96.50 88 HIS A C 1
ATOM 692 O O . HIS A 1 88 ? -2.127 -0.459 -14.147 1.00 96.50 88 HIS A O 1
ATOM 698 N N . TYR A 1 89 ? -0.649 -1.027 -12.550 1.00 97.12 89 TYR A N 1
ATOM 699 C CA . TYR A 1 89 ? -1.520 -2.005 -11.905 1.00 97.12 89 TYR A CA 1
ATOM 700 C C . TYR A 1 89 ? -2.797 -1.380 -11.347 1.00 97.12 89 TYR A C 1
ATOM 702 O O . TYR A 1 89 ? -3.858 -1.985 -11.458 1.00 97.12 89 TYR A O 1
ATOM 710 N N . LEU A 1 90 ? -2.724 -0.148 -10.838 1.00 96.12 90 LEU A N 1
ATOM 711 C CA . LEU A 1 90 ? -3.907 0.620 -10.450 1.00 96.12 90 LEU A CA 1
ATOM 712 C C . LEU A 1 90 ? -4.830 0.872 -11.649 1.00 96.12 90 LEU A C 1
ATOM 714 O O . LEU A 1 90 ? -6.030 0.639 -11.545 1.00 96.12 90 LEU A O 1
ATOM 718 N N . LYS A 1 91 ? -4.278 1.268 -12.805 1.00 94.62 91 LYS A N 1
ATOM 719 C CA . LYS A 1 91 ? -5.062 1.519 -14.029 1.00 94.62 91 LYS A CA 1
ATOM 720 C C . LYS A 1 91 ? -5.768 0.275 -14.562 1.00 94.62 91 LYS A C 1
ATOM 722 O O . LYS A 1 91 ? -6.889 0.386 -15.042 1.00 94.62 91 LYS A O 1
ATOM 727 N N . VAL A 1 92 ? -5.129 -0.893 -14.493 1.00 94.62 92 VAL A N 1
ATOM 728 C CA . VAL A 1 92 ? -5.733 -2.163 -14.945 1.00 94.62 92 VAL A CA 1
ATOM 729 C C . VAL A 1 92 ? -6.565 -2.858 -13.858 1.00 94.62 92 VAL A C 1
ATOM 731 O O . VAL A 1 92 ? -7.131 -3.916 -14.110 1.00 94.62 92 VAL A O 1
ATOM 734 N N . GLY A 1 93 ? -6.646 -2.285 -12.652 1.00 94.06 93 GLY A N 1
ATOM 735 C CA . GLY A 1 93 ? -7.423 -2.829 -11.535 1.00 94.06 93 GLY A CA 1
ATOM 736 C C . GLY A 1 93 ? -6.770 -4.003 -10.792 1.00 94.06 93 GLY A C 1
ATOM 737 O O . GLY A 1 93 ? -7.419 -4.640 -9.963 1.00 94.06 93 GLY A O 1
ATOM 738 N N . ASP A 1 94 ? -5.489 -4.293 -11.030 1.00 96.25 94 ASP A N 1
ATOM 739 C CA . ASP A 1 94 ? -4.747 -5.329 -10.305 1.00 96.25 94 ASP A CA 1
ATOM 740 C C . ASP A 1 94 ? -4.215 -4.791 -8.969 1.00 96.25 94 ASP A C 1
ATOM 742 O O . ASP A 1 94 ? -3.030 -4.501 -8.776 1.00 96.25 94 ASP A O 1
ATOM 746 N N . LEU A 1 95 ? -5.129 -4.650 -8.011 1.00 96.50 95 LEU A N 1
ATOM 747 C CA . LEU A 1 95 ? -4.837 -4.046 -6.709 1.00 96.50 95 LEU A CA 1
ATOM 748 C C . LEU A 1 95 ? -3.871 -4.889 -5.859 1.00 96.50 95 LEU A C 1
ATOM 750 O O . LEU A 1 95 ? -3.149 -4.347 -5.023 1.00 96.50 95 LEU A O 1
ATOM 754 N N . LYS A 1 96 ? -3.773 -6.202 -6.116 1.00 96.00 96 LYS A N 1
ATOM 755 C CA . LYS A 1 96 ? -2.803 -7.083 -5.446 1.00 96.00 96 LYS A CA 1
ATOM 756 C C . LYS A 1 96 ? -1.375 -6.718 -5.849 1.00 96.00 96 LYS A C 1
ATOM 758 O O . LYS A 1 96 ? -0.513 -6.542 -4.985 1.00 96.00 96 LYS A O 1
ATOM 763 N N . ASN A 1 97 ? -1.116 -6.604 -7.151 1.00 96.25 97 ASN A N 1
ATOM 764 C CA . ASN A 1 97 ? 0.204 -6.213 -7.640 1.00 96.25 97 ASN A CA 1
ATOM 765 C C . ASN A 1 97 ? 0.499 -4.730 -7.382 1.00 96.25 97 ASN A C 1
ATOM 767 O O . ASN A 1 97 ? 1.655 -4.389 -7.114 1.00 96.25 97 ASN A O 1
ATOM 771 N N . ALA A 1 98 ? -0.521 -3.864 -7.384 1.00 97.25 98 ALA A N 1
ATOM 772 C CA . ALA A 1 98 ? -0.381 -2.468 -6.979 1.00 97.25 98 ALA A CA 1
ATOM 773 C C . ALA A 1 98 ? 0.087 -2.345 -5.520 1.00 97.25 98 ALA A C 1
ATOM 775 O O . ALA A 1 98 ? 1.108 -1.701 -5.274 1.00 97.25 98 ALA A O 1
ATOM 776 N N . HIS A 1 99 ? -0.575 -3.033 -4.579 1.00 96.44 99 HIS A N 1
ATOM 777 C CA . HIS A 1 99 ? -0.159 -3.078 -3.174 1.00 96.44 99 HIS A CA 1
ATOM 778 C C . HIS A 1 99 ? 1.286 -3.565 -3.039 1.00 96.44 99 HIS A C 1
ATOM 780 O O . HIS A 1 99 ? 2.111 -2.889 -2.430 1.00 96.44 99 HIS A O 1
ATOM 786 N N . TRP A 1 100 ? 1.637 -4.683 -3.685 1.00 96.19 100 TRP A N 1
ATOM 787 C CA . TRP A 1 100 ? 3.003 -5.205 -3.636 1.00 96.19 100 TRP A CA 1
ATOM 788 C C . TRP A 1 100 ? 4.048 -4.203 -4.157 1.00 96.19 100 TRP A C 1
ATOM 790 O O . TRP A 1 100 ? 5.148 -4.106 -3.605 1.00 96.19 100 TRP A O 1
ATOM 800 N N . CYS A 1 101 ? 3.722 -3.439 -5.204 1.00 96.38 101 CYS A N 1
ATOM 801 C CA . CYS A 1 101 ? 4.599 -2.389 -5.713 1.00 96.38 101 CYS A CA 1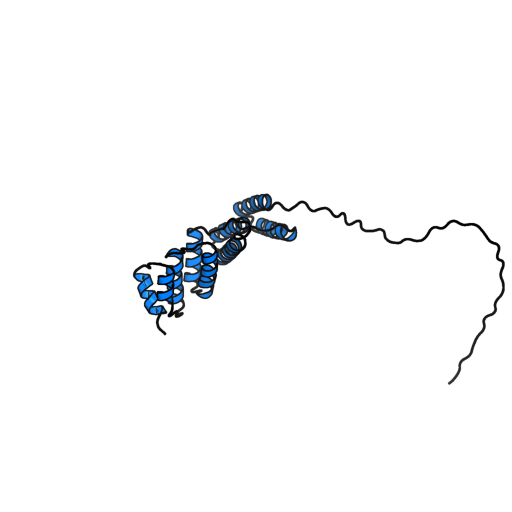
ATOM 802 C C . CYS A 1 101 ? 4.714 -1.211 -4.735 1.00 96.38 101 CYS A C 1
ATOM 804 O O . CYS A 1 101 ? 5.838 -0.7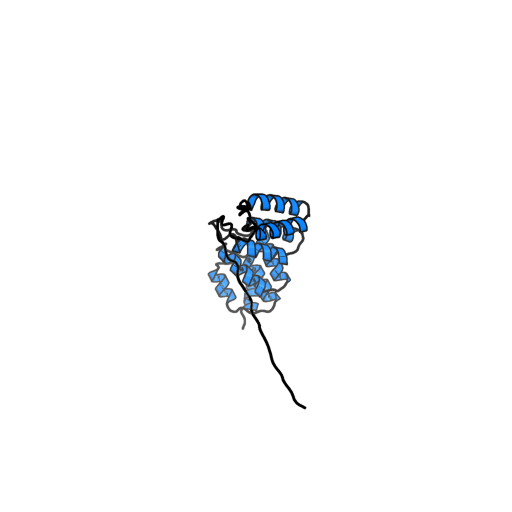73 -4.492 1.00 96.38 101 CYS A O 1
ATOM 806 N N . ALA A 1 102 ? 3.613 -0.744 -4.137 1.00 95.44 102 ALA A N 1
ATOM 807 C CA . ALA A 1 102 ? 3.619 0.318 -3.124 1.00 95.44 102 ALA A CA 1
ATOM 808 C C . ALA A 1 102 ? 4.499 -0.063 -1.920 1.00 95.44 102 ALA A C 1
ATOM 810 O O . ALA A 1 102 ? 5.379 0.691 -1.504 1.00 95.44 102 ALA A O 1
ATOM 811 N N . ASP A 1 103 ? 4.360 -1.299 -1.449 1.00 94.31 103 ASP A N 1
ATOM 812 C CA . ASP A 1 103 ? 5.149 -1.872 -0.363 1.00 94.31 103 ASP A CA 1
ATOM 813 C C . ASP A 1 103 ? 6.657 -1.844 -0.652 1.00 94.31 103 ASP A C 1
ATOM 815 O O . ASP A 1 103 ? 7.493 -1.481 0.185 1.00 94.31 103 ASP A O 1
ATOM 819 N N . ARG A 1 104 ? 7.034 -2.226 -1.877 1.00 93.69 104 ARG A N 1
ATOM 820 C CA . ARG A 1 104 ? 8.426 -2.194 -2.340 1.00 93.69 104 ARG A CA 1
ATOM 821 C C . ARG A 1 104 ? 8.922 -0.767 -2.543 1.00 93.69 104 ARG A C 1
ATOM 823 O O . ARG A 1 104 ? 10.090 -0.508 -2.242 1.00 93.69 104 ARG A O 1
ATOM 830 N N . ALA A 1 105 ? 8.068 0.130 -3.032 1.00 93.38 105 ALA A N 1
ATOM 831 C CA . ALA A 1 105 ? 8.378 1.538 -3.225 1.00 93.38 105 ALA A CA 1
ATOM 832 C C . ALA A 1 105 ? 8.703 2.208 -1.888 1.00 93.38 105 ALA A C 1
ATOM 834 O O . ALA A 1 105 ? 9.760 2.820 -1.792 1.00 93.38 105 ALA A O 1
ATOM 835 N N . ILE A 1 106 ? 7.905 1.980 -0.842 1.00 92.62 106 ILE A N 1
ATOM 836 C CA . ILE A 1 106 ? 8.164 2.473 0.521 1.00 92.62 106 ILE A CA 1
ATOM 837 C C . ILE A 1 106 ? 9.486 1.912 1.059 1.00 92.62 106 ILE A C 1
ATOM 839 O O . ILE A 1 106 ? 10.394 2.656 1.428 1.00 92.62 106 ILE A O 1
ATOM 843 N N . LYS A 1 107 ? 9.658 0.584 1.021 1.00 89.38 107 LYS A N 1
ATOM 844 C CA . LYS A 1 107 ? 10.857 -0.090 1.555 1.00 89.38 107 LYS A CA 1
ATOM 845 C C . LYS A 1 107 ? 12.151 0.336 0.842 1.00 89.38 107 LYS A C 1
ATOM 847 O O . LYS A 1 107 ? 13.215 0.363 1.457 1.00 89.38 107 LYS A O 1
ATOM 852 N N . LYS A 1 108 ? 12.102 0.636 -0.463 1.00 86.50 108 LYS A N 1
ATOM 853 C CA . LYS A 1 108 ? 13.267 1.091 -1.254 1.00 86.50 108 LYS A CA 1
ATOM 854 C C . LYS A 1 108 ? 13.424 2.605 -1.291 1.00 86.50 108 LYS A C 1
ATOM 856 O O . LYS A 1 108 ? 14.544 3.090 -1.418 1.00 86.50 108 LYS A O 1
ATOM 861 N N . GLY A 1 109 ? 12.331 3.332 -1.136 1.00 79.19 109 GLY A N 1
ATOM 862 C CA . GLY A 1 109 ? 12.265 4.775 -0.978 1.00 79.19 109 GLY A CA 1
ATOM 863 C C . GLY A 1 109 ? 12.598 5.234 0.428 1.00 79.19 109 GLY A C 1
ATOM 864 O O . GLY A 1 109 ? 12.273 6.348 0.763 1.00 79.19 109 GLY A O 1
ATOM 865 N N . HIS A 1 110 ? 13.215 4.396 1.256 1.00 68.06 110 HIS A N 1
ATOM 866 C CA . HIS A 1 110 ? 13.841 4.811 2.510 1.00 68.06 110 HIS A CA 1
ATOM 867 C C . HIS A 1 110 ? 15.380 4.848 2.387 1.00 68.06 110 HIS A C 1
ATOM 869 O O . HIS A 1 110 ? 16.103 5.101 3.348 1.00 68.06 110 HIS A O 1
ATOM 875 N N . SER A 1 111 ? 15.914 4.550 1.195 1.00 59.88 111 SER A N 1
ATOM 876 C CA . SER A 1 111 ? 17.350 4.553 0.904 1.00 59.88 111 SER A CA 1
ATOM 877 C C . SER A 1 111 ? 17.770 5.892 0.290 1.00 59.88 111 SER A C 1
ATOM 879 O O . SER A 1 111 ? 17.143 6.362 -0.655 1.00 59.88 111 SER A O 1
ATOM 881 N N . SER A 1 112 ? 18.864 6.475 0.789 1.00 57.38 112 SER A N 1
ATOM 882 C CA . SER A 1 112 ? 19.502 7.691 0.242 1.00 57.38 112 SER A CA 1
ATOM 883 C C . SER A 1 112 ? 18.782 9.025 0.511 1.00 57.38 112 SER A C 1
ATOM 885 O O . SER A 1 112 ? 18.868 9.943 -0.302 1.00 57.38 112 SER A O 1
ATOM 887 N N . GLY A 1 113 ? 18.104 9.155 1.657 1.00 65.00 113 GLY A N 1
ATOM 888 C CA . GLY A 1 113 ? 17.63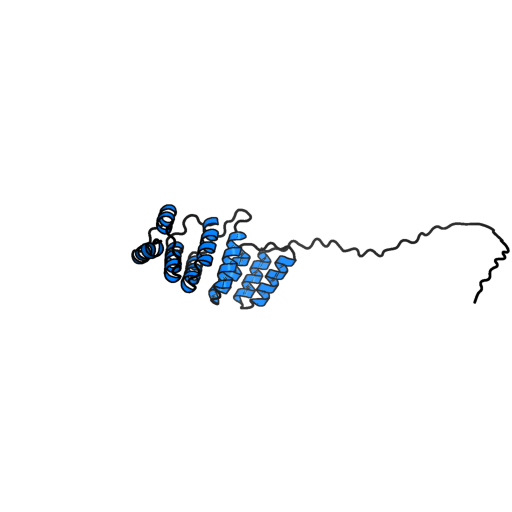0 10.448 2.185 1.00 65.00 113 GLY A CA 1
ATOM 889 C C . GLY A 1 113 ? 16.380 11.031 1.518 1.00 65.00 113 GLY A C 1
ATOM 890 O O . GLY A 1 113 ? 15.946 12.117 1.883 1.00 65.00 113 GLY A O 1
ATOM 891 N N . ARG A 1 114 ? 15.779 10.323 0.557 1.00 74.25 114 ARG A N 1
ATOM 892 C CA . ARG A 1 114 ? 14.474 10.670 -0.017 1.00 74.25 114 ARG A CA 1
ATOM 893 C C . ARG A 1 114 ? 13.464 9.655 0.463 1.00 74.25 114 ARG A C 1
ATOM 895 O O . ARG A 1 114 ? 13.646 8.493 0.127 1.00 74.25 114 ARG A O 1
ATOM 902 N N . ILE A 1 115 ? 12.453 10.104 1.203 1.00 88.00 115 ILE A N 1
ATOM 903 C CA . ILE A 1 115 ? 11.323 9.284 1.643 1.00 88.00 115 ILE A CA 1
ATOM 904 C C . ILE A 1 115 ? 10.274 9.297 0.534 1.00 88.00 115 ILE A C 1
ATOM 906 O O . ILE A 1 115 ? 9.828 10.365 0.119 1.00 88.00 115 ILE A O 1
ATOM 910 N N . TRP A 1 116 ? 9.911 8.123 0.020 1.00 92.94 116 TRP A N 1
ATOM 911 C CA . TRP A 1 116 ? 8.769 7.998 -0.885 1.00 92.94 116 TRP A CA 1
ATOM 912 C C . TRP A 1 116 ? 7.504 7.721 -0.076 1.00 92.94 116 TRP A C 1
ATOM 914 O O . TRP A 1 116 ? 7.444 6.729 0.651 1.00 92.94 116 TRP A O 1
ATOM 924 N N . VAL A 1 117 ? 6.512 8.593 -0.230 1.00 92.56 117 VAL A N 1
ATOM 925 C CA . VAL A 1 117 ? 5.189 8.471 0.386 1.00 92.56 117 VAL A CA 1
ATOM 926 C C . VAL A 1 117 ? 4.190 8.162 -0.731 1.00 92.56 117 VAL A C 1
ATOM 928 O O . VAL A 1 117 ? 4.230 8.847 -1.760 1.00 92.56 117 VAL A O 1
ATOM 931 N N . PRO A 1 118 ? 3.323 7.145 -0.581 1.00 93.31 118 PRO A N 1
ATOM 932 C CA . PRO A 1 118 ? 2.265 6.902 -1.548 1.00 93.31 118 PRO A CA 1
ATOM 933 C C . PRO A 1 118 ? 1.351 8.124 -1.680 1.00 93.31 118 PRO A C 1
ATOM 935 O O . PRO A 1 118 ? 1.000 8.735 -0.670 1.00 93.31 118 PRO A O 1
ATOM 938 N N . PRO A 1 119 ? 0.918 8.463 -2.902 1.00 94.38 119 PRO A N 1
ATOM 939 C CA . PRO A 1 119 ? -0.146 9.435 -3.100 1.00 94.38 119 PRO A CA 1
ATOM 940 C C . PRO A 1 119 ? -1.428 9.071 -2.328 1.00 94.38 119 PRO A C 1
ATOM 942 O O . PRO A 1 119 ? -1.694 7.901 -2.037 1.00 94.38 119 PRO A O 1
ATOM 945 N N . HIS A 1 120 ? -2.225 10.085 -1.990 1.00 94.06 120 HIS A N 1
ATOM 946 C CA . HIS A 1 120 ? -3.449 9.921 -1.200 1.00 94.06 120 HIS A CA 1
ATOM 947 C C . HIS A 1 120 ? -4.448 8.954 -1.853 1.00 94.06 120 HIS A C 1
ATOM 949 O O . HIS A 1 120 ? -4.930 8.031 -1.205 1.00 94.06 120 HIS A O 1
ATOM 955 N N . ASP A 1 121 ? -4.708 9.133 -3.147 1.00 94.81 121 ASP A N 1
ATOM 956 C CA . ASP A 1 121 ? -5.593 8.296 -3.967 1.00 94.81 121 ASP A CA 1
ATOM 957 C C . ASP A 1 121 ? -5.141 6.829 -4.009 1.00 94.81 121 ASP A C 1
ATOM 959 O O . ASP A 1 121 ? -5.962 5.911 -3.955 1.00 94.81 121 ASP A O 1
ATOM 963 N N . VAL A 1 122 ? -3.828 6.590 -4.051 1.00 95.62 122 VAL A N 1
ATOM 964 C CA . VAL A 1 122 ? -3.247 5.245 -3.975 1.00 95.62 122 VAL A CA 1
ATOM 965 C C . VAL A 1 122 ? -3.540 4.619 -2.616 1.00 95.62 122 VAL A C 1
ATOM 967 O O . VAL A 1 122 ? -3.983 3.473 -2.558 1.00 95.62 122 VAL A O 1
ATOM 970 N N . THR A 1 123 ? -3.306 5.357 -1.531 1.00 96.94 123 THR A N 1
ATOM 971 C CA . THR A 1 123 ? -3.572 4.880 -0.167 1.00 96.94 123 THR A CA 1
ATOM 972 C C . THR A 1 123 ? -5.047 4.538 0.010 1.00 96.94 123 THR A C 1
ATOM 974 O O . THR A 1 123 ? -5.365 3.424 0.416 1.00 96.94 123 THR A O 1
ATOM 977 N N . GLU A 1 124 ? -5.940 5.447 -0.373 1.00 96.25 124 GLU A N 1
ATOM 978 C CA . GLU A 1 124 ? -7.391 5.257 -0.318 1.00 96.25 124 GLU A CA 1
ATOM 979 C C . GLU A 1 124 ? -7.836 4.026 -1.123 1.00 96.25 124 GLU A C 1
ATOM 981 O O . GLU A 1 124 ? -8.542 3.155 -0.612 1.00 96.25 124 GLU A O 1
ATOM 986 N N . THR A 1 125 ? -7.346 3.888 -2.358 1.00 97.31 125 THR A N 1
ATOM 987 C CA . THR A 1 125 ? -7.677 2.754 -3.234 1.00 97.31 125 THR A CA 1
ATOM 988 C C . THR A 1 125 ? -7.232 1.419 -2.635 1.00 97.31 125 THR A C 1
ATOM 990 O O . THR A 1 125 ? -7.976 0.435 -2.675 1.00 97.31 125 THR A O 1
ATOM 993 N N . LEU A 1 126 ? -6.016 1.358 -2.083 1.00 97.50 126 LEU A N 1
ATOM 994 C CA . LEU A 1 126 ? -5.478 0.135 -1.487 1.00 97.50 126 LEU A CA 1
ATOM 995 C C . LEU A 1 126 ? -6.165 -0.209 -0.160 1.00 97.50 126 LEU A C 1
ATOM 997 O O . LEU A 1 126 ? -6.440 -1.382 0.086 1.00 97.50 126 LEU A O 1
ATOM 1001 N N . MET A 1 127 ? -6.515 0.782 0.661 1.00 97.75 127 MET A N 1
ATOM 1002 C CA . MET A 1 127 ? -7.300 0.557 1.877 1.00 97.75 127 MET A CA 1
ATOM 1003 C C . MET A 1 127 ? -8.703 0.034 1.552 1.00 97.75 127 MET A C 1
ATOM 1005 O O . MET A 1 127 ? -9.130 -0.971 2.121 1.00 97.75 127 MET A O 1
ATOM 1009 N N . GLY A 1 128 ? -9.375 0.614 0.553 1.00 96.75 128 GLY A N 1
ATOM 1010 C CA . GLY A 1 128 ? -10.661 0.110 0.064 1.00 96.75 128 GLY A CA 1
ATOM 1011 C C . GLY A 1 128 ? -10.577 -1.299 -0.545 1.00 96.75 128 GLY A C 1
ATOM 1012 O O . GLY A 1 128 ? -11.541 -2.064 -0.497 1.00 96.75 128 GLY A O 1
ATOM 1013 N N . TYR A 1 129 ? -9.425 -1.689 -1.099 1.00 96.88 129 TYR A N 1
ATOM 1014 C CA . TYR A 1 129 ? -9.185 -3.064 -1.548 1.00 96.88 129 TYR A CA 1
ATOM 1015 C C . TYR A 1 129 ? -9.184 -4.066 -0.388 1.00 96.88 129 TYR A C 1
ATOM 1017 O O . TYR A 1 129 ? -9.812 -5.123 -0.511 1.00 96.88 129 TYR A O 1
ATOM 1025 N N . PHE A 1 130 ? -8.518 -3.748 0.725 1.00 97.38 130 PHE A N 1
ATOM 1026 C CA . PHE A 1 130 ? -8.516 -4.616 1.904 1.00 97.38 130 PHE A CA 1
ATOM 1027 C C . PHE A 1 130 ? -9.895 -4.694 2.557 1.00 97.38 130 PHE A C 1
ATOM 1029 O O . PHE A 1 130 ? -10.333 -5.792 2.903 1.00 97.38 130 PHE A O 1
ATOM 1036 N N . GLU A 1 131 ? -10.618 -3.573 2.614 1.00 96.44 131 GLU A N 1
ATOM 1037 C CA . GLU A 1 131 ? -12.001 -3.519 3.097 1.00 96.44 131 GLU A CA 1
ATOM 1038 C C . GLU A 1 131 ? -12.912 -4.461 2.305 1.00 96.44 131 GLU A C 1
ATOM 1040 O O . GLU A 1 131 ? -13.558 -5.339 2.880 1.00 96.44 131 GLU A O 1
ATOM 1045 N N . LYS A 1 132 ? -12.895 -4.369 0.968 1.00 96.12 132 LYS A N 1
ATOM 1046 C CA . LYS A 1 132 ? -13.684 -5.252 0.088 1.00 96.12 132 LYS A CA 1
ATOM 1047 C C . LYS A 1 132 ? -13.331 -6.727 0.259 1.00 96.12 132 LYS A C 1
ATOM 1049 O O . LYS A 1 132 ? -14.201 -7.586 0.126 1.00 96.12 132 LYS A O 1
ATOM 1054 N N . LYS A 1 133 ? -12.061 -7.031 0.530 1.00 95.94 133 LYS A N 1
ATOM 1055 C CA . LYS A 1 133 ? -11.592 -8.400 0.779 1.00 95.94 133 LYS A CA 1
ATOM 1056 C C . LYS A 1 133 ? -11.795 -8.874 2.211 1.00 95.94 133 LYS A C 1
ATOM 1058 O O . LYS A 1 133 ? -11.586 -10.060 2.457 1.00 95.94 133 LYS A O 1
ATOM 1063 N N . LYS A 1 134 ? -12.203 -7.988 3.126 1.00 96.81 134 LYS A N 1
ATOM 1064 C CA . LYS A 1 134 ? -12.271 -8.253 4.569 1.00 96.81 134 LYS A CA 1
ATOM 1065 C C . LYS A 1 134 ? -10.924 -8.745 5.120 1.00 96.81 134 LYS A C 1
ATOM 1067 O O . LYS A 1 134 ? -10.868 -9.554 6.044 1.00 96.81 134 LYS A O 1
ATOM 1072 N N . ASP A 1 135 ? -9.835 -8.282 4.510 1.00 97.44 135 ASP A N 1
ATOM 1073 C CA . ASP A 1 135 ? -8.475 -8.726 4.798 1.00 97.44 135 ASP A CA 1
ATOM 1074 C C . ASP A 1 135 ? -7.840 -7.808 5.844 1.00 97.44 135 ASP A C 1
ATOM 1076 O O . ASP A 1 135 ? -7.146 -6.842 5.529 1.00 97.44 135 ASP A O 1
ATOM 1080 N N . VAL A 1 136 ? -8.128 -8.113 7.109 1.00 97.12 136 VAL A N 1
ATOM 1081 C CA . VAL A 1 136 ? -7.608 -7.366 8.261 1.00 97.12 136 VAL A CA 1
ATOM 1082 C C . VAL A 1 136 ? -6.085 -7.457 8.349 1.00 97.12 136 VAL A C 1
ATOM 1084 O O . VAL A 1 136 ? -5.430 -6.461 8.637 1.00 97.12 136 VAL A O 1
ATOM 1087 N N . ASP A 1 137 ? -5.512 -8.631 8.081 1.00 96.81 137 ASP A N 1
ATOM 1088 C CA . ASP A 1 137 ? -4.076 -8.856 8.265 1.00 96.81 137 ASP A CA 1
ATOM 1089 C C . ASP A 1 137 ? -3.274 -8.107 7.186 1.00 96.81 137 ASP A C 1
ATOM 1091 O O . ASP A 1 137 ? -2.249 -7.484 7.478 1.00 96.81 137 ASP A O 1
ATOM 1095 N N . GLY A 1 138 ? -3.779 -8.092 5.947 1.00 96.56 138 GLY A N 1
ATOM 1096 C CA . GLY A 1 138 ? -3.243 -7.269 4.864 1.00 96.56 138 GLY A CA 1
ATOM 1097 C C . GLY A 1 138 ? -3.365 -5.768 5.136 1.00 96.56 138 GLY A C 1
ATOM 1098 O O . GLY A 1 138 ? -2.389 -5.038 4.940 1.00 96.56 138 GLY A O 1
ATOM 1099 N N . ALA A 1 139 ? -4.519 -5.312 5.640 1.00 97.12 139 ALA A N 1
ATOM 1100 C CA . ALA A 1 139 ? -4.732 -3.912 6.007 1.00 97.12 139 ALA A CA 1
ATOM 1101 C C . ALA A 1 139 ? -3.749 -3.456 7.095 1.00 97.12 139 ALA A C 1
ATOM 1103 O O . ALA A 1 139 ? -3.072 -2.444 6.923 1.00 97.12 139 ALA A O 1
ATOM 1104 N N . GLU A 1 140 ? -3.610 -4.221 8.181 1.00 97.19 140 GLU A N 1
ATOM 1105 C CA . GLU A 1 140 ? -2.679 -3.904 9.271 1.00 97.19 140 GLU A CA 1
ATOM 1106 C C . GLU A 1 140 ? -1.225 -3.892 8.798 1.00 97.19 140 GLU A C 1
ATOM 1108 O O . GLU A 1 140 ? -0.486 -2.948 9.081 1.00 97.19 140 GLU A O 1
ATOM 1113 N N . SER A 1 141 ? -0.822 -4.882 7.995 1.00 96.56 141 SER A N 1
ATOM 1114 C CA . SER A 1 141 ? 0.530 -4.912 7.433 1.00 96.56 141 SER A CA 1
ATOM 1115 C C . SER A 1 141 ? 0.818 -3.672 6.582 1.00 96.56 141 SER A C 1
ATOM 1117 O O . SER A 1 141 ? 1.905 -3.095 6.666 1.00 96.56 141 SER A O 1
ATOM 1119 N N . PHE A 1 142 ? -0.158 -3.212 5.797 1.00 96.44 142 PHE A N 1
ATOM 1120 C CA . PHE A 1 142 ? -0.005 -1.998 5.006 1.00 96.44 142 PHE A CA 1
ATOM 1121 C C . PHE A 1 142 ? 0.065 -0.738 5.884 1.00 96.44 142 PHE A C 1
ATOM 1123 O O . PHE A 1 142 ? 0.938 0.104 5.662 1.00 96.44 142 PHE A O 1
ATOM 1130 N N . VAL A 1 143 ? -0.760 -0.639 6.933 1.00 96.12 143 VAL A N 1
ATOM 1131 C CA . VAL A 1 143 ? -0.713 0.453 7.925 1.00 96.12 143 VAL A CA 1
ATOM 1132 C C . VAL A 1 143 ? 0.669 0.544 8.578 1.00 96.12 143 VAL A C 1
ATOM 1134 O O . VAL A 1 143 ? 1.245 1.629 8.662 1.00 96.12 143 VAL A O 1
ATOM 1137 N N . GLU A 1 144 ? 1.254 -0.581 8.991 1.00 94.62 144 GLU A N 1
ATOM 1138 C CA . GLU A 1 144 ? 2.607 -0.623 9.564 1.00 94.62 144 GLU A CA 1
ATOM 1139 C C . GLU A 1 144 ? 3.686 -0.130 8.592 1.00 94.62 144 GLU A C 1
ATOM 1141 O O . GLU A 1 144 ? 4.680 0.479 9.002 1.00 94.62 144 GLU A O 1
ATOM 1146 N N . VAL A 1 145 ? 3.528 -0.413 7.297 1.00 94.06 145 VAL A N 1
ATOM 1147 C CA . VAL A 1 145 ? 4.450 0.063 6.264 1.00 94.06 145 VAL A CA 1
ATOM 1148 C C . VAL A 1 145 ? 4.270 1.568 6.035 1.00 94.06 145 VAL A C 1
ATOM 1150 O O . VAL A 1 145 ? 5.275 2.274 5.945 1.00 94.06 145 VAL A O 1
ATOM 1153 N N . LEU A 1 146 ? 3.034 2.076 6.014 1.00 94.88 146 LEU A N 1
ATOM 1154 C CA . LEU A 1 146 ? 2.731 3.505 5.867 1.00 94.88 146 LEU A CA 1
ATOM 1155 C C . LEU A 1 146 ? 3.282 4.346 7.025 1.00 94.88 146 LEU A C 1
ATOM 1157 O O . LEU A 1 146 ? 3.894 5.387 6.783 1.00 94.88 146 LEU A O 1
ATOM 1161 N N . LYS A 1 147 ? 3.175 3.863 8.269 1.00 93.06 147 LYS A N 1
ATOM 1162 C CA . LYS A 1 147 ? 3.714 4.545 9.465 1.00 93.06 147 LYS A CA 1
ATOM 1163 C C . LYS A 1 147 ? 5.218 4.829 9.403 1.00 93.06 147 LYS A C 1
ATOM 1165 O O . LYS A 1 147 ? 5.720 5.697 10.109 1.00 93.06 147 LYS A O 1
ATOM 1170 N N . LYS A 1 148 ? 5.962 4.105 8.560 1.00 91.25 148 LYS A N 1
ATOM 1171 C CA . LYS A 1 148 ? 7.409 4.320 8.369 1.00 91.25 148 LYS A CA 1
ATOM 1172 C C . LYS A 1 148 ? 7.721 5.542 7.512 1.00 91.25 148 LYS A C 1
ATOM 1174 O O . LYS A 1 148 ? 8.863 5.990 7.506 1.00 91.25 148 LYS A O 1
ATOM 1179 N N . VAL A 1 149 ? 6.745 6.046 6.759 1.00 91.19 149 VAL A N 1
ATOM 1180 C CA . VAL A 1 149 ? 6.936 7.144 5.800 1.00 91.19 149 VAL A CA 1
ATOM 1181 C C . VAL A 1 149 ? 6.010 8.330 6.043 1.00 91.19 149 VAL A C 1
ATOM 1183 O O . VAL A 1 149 ? 6.325 9.430 5.600 1.00 91.19 149 VAL A O 1
ATOM 1186 N N . GLN A 1 150 ? 4.916 8.133 6.777 1.00 90.12 150 GLN A N 1
ATOM 1187 C CA . GLN A 1 150 ? 3.932 9.159 7.094 1.00 90.12 150 GLN A CA 1
ATOM 1188 C C . GLN A 1 150 ? 3.528 9.047 8.566 1.00 90.12 150 GLN A C 1
ATOM 1190 O O . GLN A 1 150 ? 3.193 7.963 9.035 1.00 90.12 150 GLN A O 1
ATOM 1195 N N . LYS A 1 151 ? 3.596 10.171 9.292 1.00 86.38 151 LYS A N 1
ATOM 1196 C CA . LYS A 1 151 ? 3.248 10.229 10.720 1.00 86.38 151 LYS A CA 1
ATOM 1197 C C . LYS A 1 151 ? 1.737 10.193 10.926 1.00 86.38 151 LYS A C 1
ATOM 1199 O O . LYS A 1 151 ? 1.252 9.366 11.685 1.00 86.38 151 LYS A O 1
ATOM 1204 N N . ASP A 1 152 ? 1.021 11.036 10.188 1.00 89.31 152 ASP A N 1
ATOM 1205 C CA . ASP A 1 152 ? -0.418 11.219 10.354 1.00 89.31 152 ASP A CA 1
ATOM 1206 C C . ASP A 1 152 ? -1.150 10.529 9.205 1.00 89.31 152 ASP A C 1
ATOM 1208 O O . ASP A 1 152 ? -1.174 11.025 8.077 1.00 89.31 152 ASP A O 1
ATOM 1212 N N . LEU A 1 153 ? -1.701 9.344 9.467 1.00 91.69 153 LEU A N 1
ATOM 1213 C CA . LEU A 1 153 ? -2.426 8.565 8.455 1.00 91.69 153 LEU A CA 1
ATOM 1214 C C . LEU A 1 153 ? -3.886 9.011 8.297 1.00 91.69 153 LEU A C 1
ATOM 1216 O O . LEU A 1 153 ? -4.456 8.869 7.216 1.00 91.69 153 LEU A O 1
ATOM 1220 N N . GLY A 1 154 ? -4.472 9.574 9.358 1.00 92.88 154 GLY A N 1
ATOM 1221 C CA . GLY A 1 154 ? -5.818 10.141 9.346 1.00 92.88 154 GLY A CA 1
ATOM 1222 C C . GLY A 1 154 ? -6.934 9.139 9.031 1.00 92.88 154 GLY A C 1
ATOM 1223 O O . GLY A 1 154 ? -6.760 7.917 9.033 1.00 92.88 154 GLY A O 1
ATOM 1224 N N . THR A 1 155 ? -8.116 9.675 8.746 1.00 94.12 155 THR A N 1
ATOM 1225 C CA . THR A 1 155 ? -9.345 8.897 8.517 1.00 94.12 155 THR A CA 1
ATOM 1226 C C . THR A 1 155 ? -9.287 8.023 7.268 1.00 94.12 155 THR A C 1
ATOM 1228 O O . THR A 1 155 ? -9.835 6.927 7.272 1.00 94.12 155 THR A O 1
ATOM 1231 N N . VAL A 1 156 ? -8.544 8.445 6.241 1.00 94.25 156 VAL A N 1
ATOM 1232 C CA . VAL A 1 156 ? -8.349 7.726 4.965 1.00 94.25 156 VAL A CA 1
ATOM 1233 C C . VAL A 1 156 ? -7.851 6.297 5.176 1.00 94.25 156 VAL A C 1
ATOM 1235 O O . VAL A 1 156 ? -8.159 5.399 4.395 1.00 94.25 156 VAL A O 1
ATOM 1238 N N . VAL A 1 157 ? -7.082 6.078 6.242 1.00 96.50 157 VAL A N 1
ATOM 1239 C CA . VAL A 1 157 ? -6.566 4.761 6.609 1.00 96.50 157 VAL A CA 1
ATOM 1240 C C . VAL A 1 157 ? -7.403 4.125 7.713 1.00 96.50 157 VAL A C 1
ATOM 1242 O O . VAL A 1 157 ? -7.774 2.956 7.612 1.00 96.50 157 VAL A O 1
ATOM 1245 N N . PHE A 1 158 ? -7.716 4.866 8.775 1.00 95.81 158 PHE A N 1
ATOM 1246 C CA . PHE A 1 158 ? -8.347 4.269 9.950 1.00 95.81 158 PHE A CA 1
ATOM 1247 C C . PHE A 1 158 ? -9.839 3.966 9.772 1.00 95.81 158 PHE A C 1
ATOM 1249 O O . PHE A 1 158 ? -10.305 2.972 10.327 1.00 95.81 158 PHE A O 1
ATOM 1256 N N . GLU A 1 159 ? -10.585 4.728 8.967 1.00 96.06 159 GLU A N 1
ATOM 1257 C CA . GLU A 1 159 ? -11.991 4.406 8.698 1.00 96.06 159 GLU A CA 1
ATOM 1258 C C . GLU A 1 159 ? -12.146 3.094 7.915 1.00 96.06 159 GLU A C 1
ATOM 1260 O O . GLU A 1 159 ? -12.847 2.204 8.410 1.00 96.06 159 GLU A O 1
ATOM 1265 N N . PRO A 1 160 ? -11.479 2.889 6.755 1.00 96.69 160 PRO A N 1
ATOM 1266 C CA . PRO A 1 160 ? -11.545 1.602 6.069 1.00 96.69 160 PRO A CA 1
ATOM 1267 C C . PRO A 1 160 ? -11.004 0.458 6.924 1.00 96.69 160 PRO A C 1
ATOM 1269 O O . PRO A 1 160 ? -11.527 -0.651 6.854 1.00 96.69 160 PRO A O 1
ATOM 1272 N N . LEU A 1 161 ? -9.991 0.701 7.766 1.00 97.31 161 LEU A N 1
ATOM 1273 C CA . LEU A 1 161 ? -9.472 -0.314 8.682 1.00 97.31 161 LEU A CA 1
ATOM 1274 C C . LEU A 1 161 ? -10.563 -0.790 9.651 1.00 97.31 161 LEU A C 1
ATOM 1276 O O . LEU A 1 161 ? -10.820 -1.990 9.732 1.00 97.31 161 LEU A O 1
ATOM 1280 N N . VAL A 1 162 ? -11.260 0.129 10.328 1.00 96.94 162 VAL A N 1
ATOM 1281 C CA . VAL A 1 162 ? -12.376 -0.207 11.231 1.00 96.94 162 VAL A CA 1
ATOM 1282 C C . VAL A 1 162 ? -13.488 -0.944 10.481 1.00 96.94 162 VAL A C 1
ATOM 1284 O O . VAL A 1 162 ? -13.955 -1.984 10.954 1.00 96.94 162 VAL A O 1
ATOM 1287 N N . ARG A 1 163 ? -13.872 -0.470 9.286 1.00 96.94 163 ARG A N 1
ATOM 1288 C CA . ARG A 1 163 ? -14.854 -1.163 8.433 1.00 96.94 163 ARG A CA 1
ATOM 1289 C C . ARG A 1 163 ? -14.390 -2.577 8.069 1.00 96.94 163 ARG A C 1
ATOM 1291 O O . ARG A 1 163 ? -15.195 -3.503 8.109 1.00 96.94 163 ARG A O 1
ATOM 1298 N N . THR A 1 164 ? -13.099 -2.771 7.795 1.00 97.62 164 THR A N 1
ATOM 1299 C CA . THR A 1 164 ? -12.501 -4.085 7.498 1.00 97.62 164 THR A CA 1
ATOM 1300 C C . THR A 1 164 ? -12.615 -5.031 8.695 1.00 97.62 164 THR A C 1
ATOM 1302 O O . THR A 1 164 ? -13.053 -6.168 8.525 1.00 97.62 164 THR A O 1
ATOM 1305 N N . TYR A 1 165 ? -12.283 -4.569 9.908 1.00 96.88 165 TYR A N 1
ATOM 1306 C CA . TYR A 1 165 ? -12.441 -5.347 11.145 1.00 96.88 165 TYR A CA 1
ATOM 1307 C C . TYR A 1 165 ? -13.893 -5.776 11.363 1.00 96.88 165 TYR A C 1
ATOM 1309 O O . TYR A 1 165 ? -14.166 -6.965 11.551 1.00 96.88 165 TYR A O 1
ATOM 1317 N N . ALA A 1 166 ? -14.822 -4.821 11.270 1.00 95.31 166 ALA A N 1
ATOM 1318 C CA . ALA A 1 166 ? -16.246 -5.074 11.443 1.00 95.31 166 ALA A CA 1
ATOM 1319 C C . ALA A 1 166 ? -16.776 -6.060 10.388 1.00 95.31 166 ALA A C 1
ATOM 1321 O O . ALA A 1 166 ? -17.441 -7.039 10.724 1.00 95.31 166 ALA A O 1
ATOM 1322 N N . ALA A 1 167 ? -16.423 -5.866 9.114 1.00 95.12 167 ALA A N 1
ATOM 1323 C CA . ALA A 1 167 ? -16.865 -6.718 8.013 1.00 95.12 167 ALA A CA 1
ATOM 1324 C C . ALA A 1 167 ? -16.293 -8.146 8.075 1.00 95.12 167 ALA A C 1
ATOM 1326 O O . ALA A 1 167 ? -16.948 -9.082 7.597 1.00 95.12 167 ALA A O 1
ATOM 1327 N N . ALA A 1 168 ? -15.092 -8.309 8.640 1.00 95.31 168 ALA A N 1
ATOM 1328 C CA . ALA A 1 168 ? -14.444 -9.595 8.895 1.00 95.31 168 ALA A CA 1
ATOM 1329 C C . ALA A 1 168 ? -14.929 -10.279 10.187 1.00 95.31 168 ALA A C 1
ATOM 1331 O O . ALA A 1 168 ? -14.591 -11.438 10.419 1.00 95.31 168 ALA A O 1
ATOM 1332 N N . GLY A 1 169 ? -15.684 -9.575 11.039 1.00 92.75 169 GLY A N 1
ATOM 1333 C CA . GLY A 1 169 ? -16.101 -10.067 12.352 1.00 92.75 169 GLY A CA 1
ATOM 1334 C C . GLY A 1 169 ? -14.947 -10.245 13.346 1.00 92.75 169 GLY A C 1
ATOM 1335 O O . GLY A 1 169 ? -15.114 -10.938 14.348 1.00 92.75 169 GLY A O 1
ATOM 1336 N N . LYS A 1 170 ? -13.773 -9.649 13.084 1.00 94.38 170 LYS A N 1
ATOM 1337 C CA . LYS A 1 170 ? -12.623 -9.705 13.997 1.00 94.38 170 LYS A CA 1
ATOM 1338 C C . LYS A 1 170 ? -12.777 -8.641 15.085 1.00 94.38 170 LYS A C 1
ATOM 1340 O O . LYS A 1 170 ? -13.125 -7.496 14.800 1.00 94.38 170 LYS A O 1
ATOM 1345 N N . LYS A 1 171 ? -12.473 -9.015 16.326 1.00 93.06 171 LYS A N 1
ATOM 1346 C CA . LYS A 1 171 ? -12.475 -8.105 17.476 1.00 93.06 171 LYS A CA 1
ATOM 1347 C C . LYS A 1 171 ? -11.098 -7.492 17.688 1.00 93.06 171 LYS A C 1
ATOM 1349 O O . LYS A 1 171 ? -10.075 -8.131 17.442 1.00 93.06 171 LYS A O 1
ATOM 1354 N N . PHE A 1 172 ? -11.083 -6.249 18.147 1.00 93.88 172 PHE A N 1
ATOM 1355 C CA . PHE A 1 172 ? -9.886 -5.540 18.573 1.00 93.88 172 PHE A CA 1
ATOM 1356 C C . PHE A 1 172 ? -10.237 -4.604 19.742 1.00 93.88 172 PHE A C 1
ATOM 1358 O O . PHE A 1 172 ? -10.496 -3.416 19.522 1.00 93.88 172 PHE A O 1
ATOM 1365 N N . PRO A 1 173 ? -10.223 -5.109 20.994 1.00 92.12 173 PRO A N 1
ATOM 1366 C CA . PRO A 1 173 ? -10.557 -4.325 22.191 1.00 92.12 173 PRO A CA 1
ATOM 1367 C C . PRO A 1 173 ? -9.765 -3.013 22.310 1.00 92.12 173 PRO A C 1
ATOM 1369 O O . PRO A 1 173 ? -10.282 -1.992 22.759 1.00 92.12 173 PRO A O 1
ATOM 1372 N N . GLY A 1 174 ? -8.525 -2.993 21.808 1.00 92.50 174 GLY A N 1
ATOM 1373 C CA . GLY A 1 174 ? -7.647 -1.821 21.813 1.00 92.50 174 GLY A CA 1
ATOM 1374 C C . GLY A 1 174 ? -7.954 -0.730 20.776 1.00 92.50 174 GLY A C 1
ATOM 1375 O O . GLY A 1 174 ? -7.216 0.259 20.746 1.00 92.50 174 GLY A O 1
ATOM 1376 N N . MET A 1 175 ? -8.990 -0.854 19.928 1.00 94.56 175 MET A N 1
ATOM 1377 C CA . MET A 1 175 ? -9.200 0.084 18.809 1.00 94.56 175 MET A CA 1
ATOM 1378 C C . MET A 1 175 ? -9.391 1.529 19.276 1.00 94.56 175 MET A C 1
ATOM 1380 O O . MET A 1 175 ? -8.708 2.426 18.782 1.00 94.56 175 MET A O 1
ATOM 1384 N N . ARG A 1 176 ? -10.257 1.767 20.273 1.00 93.56 176 ARG A N 1
ATOM 1385 C CA . ARG A 1 176 ? -10.496 3.121 20.810 1.00 93.56 176 ARG A CA 1
ATOM 1386 C C . ARG A 1 176 ? -9.223 3.754 21.363 1.00 93.56 176 ARG A C 1
ATOM 1388 O O . ARG A 1 176 ? -8.998 4.948 21.190 1.00 93.56 176 ARG A O 1
ATOM 1395 N N . HIS A 1 177 ? -8.378 2.965 22.025 1.00 93.50 177 HIS A N 1
ATOM 1396 C CA . HIS A 1 177 ? -7.109 3.464 22.546 1.00 93.50 177 HIS A CA 1
ATOM 1397 C C . HIS A 1 177 ? -6.143 3.830 21.414 1.00 93.50 177 HIS A C 1
ATOM 1399 O O . HIS A 1 177 ? -5.539 4.901 21.448 1.00 93.50 177 HIS A O 1
ATOM 1405 N N . ARG A 1 178 ? -6.057 2.989 20.377 1.00 93.75 178 ARG A N 1
ATOM 1406 C CA . ARG A 1 178 ? -5.231 3.257 19.197 1.00 93.75 178 ARG A CA 1
ATOM 1407 C C . ARG A 1 178 ? -5.672 4.529 18.472 1.00 93.75 178 ARG A C 1
ATOM 1409 O O . ARG A 1 178 ? -4.830 5.375 18.218 1.00 93.75 178 ARG A O 1
ATOM 1416 N N . LEU A 1 179 ? -6.966 4.712 18.211 1.00 93.19 179 LEU A N 1
ATOM 1417 C CA . LEU A 1 179 ? -7.487 5.915 17.541 1.00 93.19 179 LEU A CA 1
ATOM 1418 C C . LEU A 1 179 ? -7.164 7.207 18.310 1.00 93.19 179 LEU A C 1
ATOM 1420 O O . LEU A 1 179 ? -6.836 8.218 17.695 1.00 93.19 179 LEU A O 1
ATOM 1424 N N . LYS A 1 180 ? -7.176 7.154 19.651 1.00 92.69 180 LYS A N 1
ATOM 1425 C CA . LYS A 1 180 ? -6.756 8.275 20.511 1.00 92.69 180 LYS A CA 1
ATOM 1426 C C . LYS A 1 180 ? -5.263 8.578 20.391 1.00 92.69 180 LYS A C 1
ATOM 1428 O O . LYS A 1 180 ? -4.900 9.743 20.298 1.00 92.69 180 LYS A O 1
ATOM 1433 N N . ILE A 1 181 ? -4.404 7.554 20.395 1.00 92.62 181 ILE A N 1
ATOM 1434 C CA . ILE A 1 181 ? -2.949 7.731 20.226 1.00 92.62 181 ILE A CA 1
ATOM 1435 C C . ILE A 1 181 ? -2.630 8.340 18.858 1.00 92.62 181 ILE A C 1
ATOM 1437 O O . ILE A 1 181 ? -1.759 9.196 18.749 1.00 92.62 181 ILE A O 1
ATOM 1441 N N . GLU A 1 182 ? -3.344 7.903 17.826 1.00 90.50 182 GLU A N 1
ATOM 1442 C CA . GLU A 1 182 ? -3.159 8.357 16.445 1.00 90.50 182 GLU A CA 1
ATOM 1443 C C . GLU A 1 182 ? -3.858 9.700 16.169 1.00 90.50 182 GLU A C 1
ATOM 1445 O O . GLU A 1 182 ? -3.752 10.223 15.064 1.00 90.50 182 GLU A O 1
ATOM 1450 N N . ASN A 1 183 ? -4.563 10.256 17.164 1.00 91.69 183 ASN A N 1
ATOM 1451 C CA . ASN A 1 183 ? -5.319 11.505 17.082 1.00 91.69 183 ASN A CA 1
ATOM 1452 C C . ASN A 1 183 ? -6.276 11.557 15.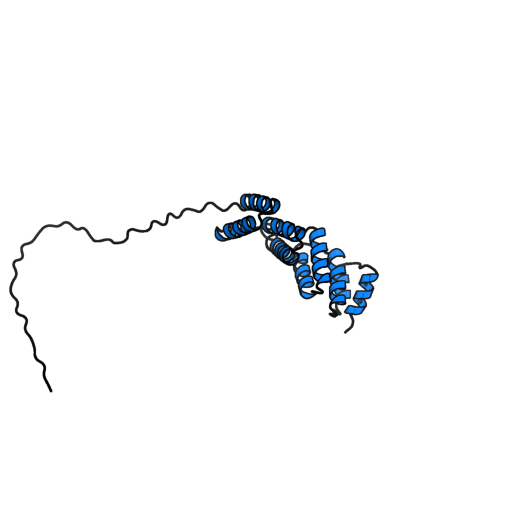873 1.00 91.69 183 ASN A C 1
ATOM 1454 O O . ASN A 1 183 ? -6.308 12.538 15.129 1.00 91.69 183 ASN A O 1
ATOM 1458 N N . VAL A 1 184 ? -7.030 10.473 15.655 1.00 92.56 184 VAL A N 1
ATOM 1459 C CA . VAL A 1 184 ? -7.970 10.353 14.531 1.00 92.56 184 VAL A CA 1
ATOM 1460 C C . VAL A 1 184 ? -9.407 10.479 15.013 1.00 92.56 184 VAL A C 1
ATOM 1462 O O . VAL A 1 184 ? -9.890 9.656 15.790 1.00 92.56 184 VAL A O 1
ATOM 1465 N N . GLU A 1 185 ? -10.102 11.483 14.487 1.00 91.44 185 GLU A N 1
ATOM 1466 C CA . GLU A 1 185 ? -11.541 11.669 14.659 1.00 91.44 185 GLU A CA 1
ATOM 1467 C C . GLU A 1 185 ? -12.284 10.954 13.526 1.00 91.44 185 GLU A C 1
ATOM 1469 O O . GLU A 1 185 ? -12.134 11.296 12.355 1.00 91.44 185 GLU A O 1
ATOM 1474 N N . LEU A 1 186 ? -13.046 9.919 13.875 1.00 91.00 186 LEU A N 1
ATOM 1475 C CA . LEU A 1 186 ? -13.817 9.112 12.932 1.00 91.00 186 LEU A CA 1
ATOM 1476 C C . LEU A 1 186 ? -15.197 9.724 12.653 1.00 91.00 186 LEU A C 1
ATOM 1478 O O . LEU A 1 186 ? -15.754 10.434 13.491 1.00 91.00 186 LEU A O 1
ATOM 1482 N N . SER A 1 187 ? -15.788 9.395 11.502 1.00 93.06 187 SER A N 1
ATOM 1483 C CA . SER A 1 187 ? -17.207 9.669 11.242 1.00 93.06 187 SER A CA 1
ATOM 1484 C C . SER A 1 187 ? -18.132 8.948 12.229 1.00 93.06 187 SER A C 1
ATOM 1486 O O . SER A 1 187 ? -17.825 7.869 12.736 1.00 93.06 187 SER A O 1
ATOM 1488 N N . GLU A 1 188 ? -19.324 9.507 12.448 1.00 90.94 188 GLU A N 1
ATOM 1489 C CA . GLU A 1 188 ? -20.316 8.953 13.380 1.00 90.94 188 GLU A CA 1
ATOM 1490 C C . GLU A 1 188 ? -20.706 7.499 13.043 1.00 90.94 188 GLU A C 1
ATOM 1492 O O . GLU A 1 188 ? -20.939 6.676 13.927 1.00 90.94 188 GLU A O 1
ATOM 1497 N N . GLU A 1 189 ? -20.747 7.162 11.751 1.00 91.88 189 GLU A N 1
ATOM 1498 C CA . GLU A 1 189 ? -21.015 5.803 11.274 1.00 91.88 189 GLU A CA 1
ATOM 1499 C C . GLU A 1 189 ? -19.905 4.826 11.666 1.00 91.88 189 GLU A C 1
ATOM 1501 O O . GLU A 1 189 ? -20.182 3.708 12.102 1.00 91.88 189 GLU A O 1
ATOM 1506 N N . THR A 1 190 ? -18.643 5.236 11.525 1.00 91.81 190 THR A N 1
ATOM 1507 C CA . THR A 1 190 ? -17.503 4.367 11.825 1.00 91.81 190 THR A CA 1
ATOM 1508 C C . THR A 1 190 ? -17.230 4.275 13.321 1.00 91.81 190 THR A C 1
ATOM 1510 O O . THR A 1 190 ? -16.849 3.197 13.771 1.00 91.81 190 THR A O 1
ATOM 1513 N N . ASP A 1 191 ? -17.521 5.307 14.121 1.00 92.38 191 ASP A N 1
ATOM 1514 C CA . ASP A 1 191 ? -17.410 5.209 15.585 1.00 92.38 191 ASP A CA 1
ATOM 1515 C C . ASP A 1 191 ? -18.400 4.189 16.174 1.00 92.38 191 ASP A C 1
ATOM 1517 O O . ASP A 1 191 ? -18.026 3.396 17.038 1.00 92.38 191 ASP A O 1
ATOM 1521 N N . LYS A 1 192 ? -19.621 4.091 15.626 1.00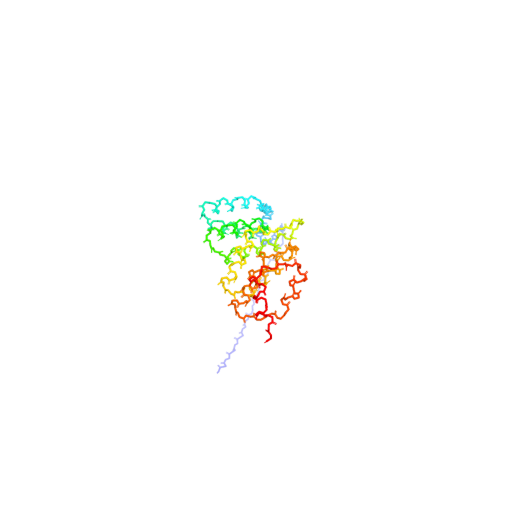 92.69 192 LYS A N 1
ATOM 1522 C CA . LYS A 1 192 ? -20.578 3.025 15.994 1.00 92.69 192 LYS A CA 1
ATOM 1523 C C . LYS A 1 192 ? -20.023 1.627 15.699 1.00 92.69 192 LYS A C 1
ATOM 1525 O O . LYS A 1 192 ? -20.262 0.685 16.455 1.00 92.69 192 LYS A O 1
ATOM 1530 N N . LEU A 1 193 ? -19.258 1.474 14.614 1.00 93.69 193 LEU A N 1
ATOM 1531 C CA . LEU A 1 193 ? -18.593 0.207 14.296 1.00 93.69 193 LEU A CA 1
ATOM 1532 C C . LEU A 1 193 ? -17.456 -0.105 15.270 1.00 93.69 193 LEU A C 1
ATOM 1534 O O . LEU A 1 193 ? -17.252 -1.283 15.574 1.00 93.69 193 LEU A O 1
ATOM 1538 N N . VAL A 1 194 ? -16.759 0.912 15.791 1.00 92.88 194 VAL A N 1
ATOM 1539 C CA . VAL A 1 194 ? -15.709 0.727 16.803 1.00 92.88 194 VAL A CA 1
ATOM 1540 C C . VAL A 1 194 ? -16.264 0.024 18.042 1.00 92.88 194 VAL A C 1
ATOM 1542 O O . VAL A 1 194 ? -15.651 -0.930 18.519 1.00 92.88 194 VAL A O 1
ATOM 1545 N N . ASP A 1 195 ? -17.451 0.411 18.515 1.00 90.75 195 ASP A N 1
ATOM 1546 C CA . ASP A 1 195 ? -18.083 -0.260 19.658 1.00 90.75 195 ASP A CA 1
ATOM 1547 C C . ASP A 1 195 ? -18.337 -1.740 19.388 1.00 90.75 195 ASP A C 1
ATOM 1549 O O . ASP A 1 195 ? -18.090 -2.576 20.253 1.00 90.75 195 ASP A O 1
ATOM 1553 N N . SER A 1 196 ? -18.742 -2.090 18.165 1.00 90.81 196 SER A N 1
ATOM 1554 C CA . SER A 1 196 ? -18.988 -3.485 17.795 1.00 90.81 196 SER A CA 1
ATOM 1555 C C . SER A 1 196 ? -17.719 -4.346 17.790 1.00 90.81 196 SER A C 1
ATOM 1557 O O . SER A 1 196 ? -17.796 -5.540 18.083 1.00 90.81 196 SER A O 1
ATOM 1559 N N . ILE A 1 197 ? -16.552 -3.775 17.472 1.00 93.06 197 ILE A N 1
ATOM 1560 C CA . ILE A 1 197 ? -15.280 -4.513 17.391 1.00 93.06 197 ILE A CA 1
ATOM 1561 C C . ILE A 1 197 ? -14.503 -4.498 18.709 1.00 93.06 197 ILE A C 1
ATOM 1563 O O . ILE A 1 197 ? -13.625 -5.337 18.887 1.00 93.06 197 ILE A O 1
ATOM 1567 N N . CYS A 1 198 ? -14.824 -3.589 19.632 1.00 90.50 198 CYS A N 1
ATOM 1568 C CA . CYS A 1 198 ? -14.170 -3.486 20.936 1.00 90.50 198 CYS A CA 1
ATOM 1569 C C . CYS A 1 198 ? -14.722 -4.447 22.006 1.00 90.50 198 CYS A C 1
ATOM 1571 O O . CYS A 1 198 ? -14.186 -4.467 23.109 1.00 90.50 198 CYS A O 1
ATOM 1573 N N . VAL A 1 199 ? -15.769 -5.220 21.706 1.00 81.50 199 VAL A N 1
ATOM 1574 C CA . VAL A 1 199 ? -16.351 -6.202 22.642 1.00 81.50 199 VAL A CA 1
ATOM 1575 C C . VAL A 1 199 ? -15.526 -7.494 22.665 1.00 81.50 199 VAL A C 1
ATOM 1577 O O . VAL A 1 199 ? -15.160 -7.981 21.591 1.00 81.50 199 VAL A O 1
ATOM 1580 N N . ASP A 1 200 ? -15.285 -8.029 23.865 1.00 58.25 200 ASP A N 1
ATOM 1581 C CA . ASP A 1 200 ? -14.627 -9.322 24.124 1.00 58.25 200 ASP A CA 1
ATOM 1582 C C . ASP A 1 200 ? -15.477 -10.537 23.705 1.00 58.25 200 ASP A C 1
ATOM 1584 O O . ASP A 1 200 ? -16.719 -10.504 23.889 1.00 58.25 200 ASP A O 1
#